Protein AF-0000000076926823 (afdb_homodimer)

Foldseek 3Di:
DQLVVLVVVLVVLVVVCCVVQQFPCVLQVVCVVVVNNLVLLVVLLVVLVVLLVVLVVQVPDPDHDLVVNVVSLVVNLVSCVNNRRVQLNVLSVQLNVCVVVPNPVSNVVSSVSSVVSSVVSNVSSVVSVVSVVVSVVPPDD/DQLVVLVVVLVVLVVVCCVVQQFPCVLQVVCVVVVNNLVLLVVLLVVLVVLLVVLVVQVPDPDHDLVVNVVSLVVNLVSCVNNRRVQLNVLSVQLNVCVVVPNPVSNVVSSVSSVVSSVVSNVSSVVSVVSVVVSVVPPDD

Organism: Aegilops tauschii subsp. strangulata (NCBI:txid200361)

Sequence (282 aa):
MAAAALRARLNTHISRMYAEGVVEEETFEQLREDGIATEVARLFINEAYEILHDIDIRMEEPEVDIDEVEALTQQLMECASSVGAQQVNLACMHFGDFYAIKCKQGCLVSLDLVRNLYCIVRNDMEIMMQLEDQIAACGPKMAAAALRARLNTHISRMYAEGVVEEETFEQLREDGIATEVARLFINEAYEILHDIDIRMEEPEVDIDEVEALTQQLMECASSVGAQQVNLACMHFGDFYAIKCKQGCLVSLDLVRNLYCIVRNDMEIMMQLEDQIAACGPK

InterPro domains:
  IPR036641 HPT domain superfamily [G3DSA:1.20.120.160] (1-141)
  IPR036641 HPT domain superfamily [SSF47226] (19-135)
  IPR045871 Histidine-containing phosphotransfer protein 1-5/Phosphorelay intermediate protein YPD1 [PTHR28242] (2-137)

Secondary structure (DSSP, 8-state):
-HHHHHHHHHHHHHHHHHHTTSS-HHHHHHHHHHT-HHHHHHHHHHHHHHHHHHHHHHHTSSS--HHHHHHHHHHHHHHHHHHT-HHHHHHHHHHHHHHHTT-HHHHHHHHHHHHHHHHHHHHHHHHHHHHHHHHHHHS--/-HHHHHHHHHHHHHHHHHHTTSS-HHHHHHHHHHT-HHHHHHHHHHHHHHHHHHHHHHHTSSS--HHHHHHHHHHHHHHHHHHT-HHHHHHHHHHHHHHHTT-HHHHHHHHHHHHHHHHHHHHHHHHHHHHHHHHHHHS--

Nearest PDB structures (foldseek):
  1yvi-assembly1_A  TM=9.366E-01  e=6.760E-10  Oryza sativa
  1wn0-assembly4_D  TM=9.364E-01  e=5.405E-09  Zea mays
  1yvi-assembly2_B  TM=9.344E-01  e=6.294E-09  Oryza sativa
  4euk-assembly1_B  TM=9.288E-01  e=2.190E-07  Arabidopsis thaliana
  3us6-assembly1_A  TM=9.055E-01  e=2.303E-07  Medicago truncatula

pLDDT: mean 93.64, std 7.25, range [48.47, 98.25]

Structure (mmCIF, N/CA/C/O backbone):
data_AF-0000000076926823-model_v1
#
loop_
_entity.id
_entity.type
_entity.pdbx_description
1 polymer 'Histidine-containing phosphotransfer protein'
#
loop_
_atom_site.group_PDB
_atom_site.id
_atom_site.type_symbol
_atom_site.label_atom_id
_atom_site.label_alt_id
_atom_site.label_comp_id
_atom_site.label_asym_id
_atom_site.label_entity_id
_atom_site.label_seq_id
_atom_site.pdbx_PDB_ins_code
_atom_site.Cartn_x
_atom_site.Cartn_y
_atom_site.Cartn_z
_atom_site.occupancy
_atom_site.B_iso_or_equiv
_atom_site.auth_seq_id
_atom_site.auth_comp_id
_atom_site.auth_asym_id
_atom_site.auth_atom_id
_atom_site.pdbx_PDB_model_num
ATOM 1 N N . MET A 1 1 ? -5.418 -45.312 -11.016 1 55.53 1 MET A N 1
ATOM 2 C CA . MET A 1 1 ? -6.324 -44.719 -10.023 1 55.53 1 MET A CA 1
ATOM 3 C C . MET A 1 1 ? -5.68 -43.562 -9.297 1 55.53 1 MET A C 1
ATOM 5 O O . MET A 1 1 ? -6.277 -42.469 -9.195 1 55.53 1 MET A O 1
ATOM 9 N N . ALA A 1 2 ? -4.395 -43.688 -8.945 1 82.19 2 ALA A N 1
ATOM 10 C CA . ALA A 1 2 ? -3.67 -42.719 -8.133 1 82.19 2 ALA A CA 1
ATOM 11 C C . ALA A 1 2 ? -3.348 -41.469 -8.938 1 82.19 2 ALA A C 1
ATOM 13 O O . ALA A 1 2 ? -3.52 -40.344 -8.445 1 82.19 2 ALA A O 1
ATOM 14 N N . ALA A 1 3 ? -3.262 -41.562 -10.25 1 87.44 3 ALA A N 1
ATOM 15 C CA . ALA A 1 3 ? -2.902 -40.438 -11.094 1 87.44 3 ALA A CA 1
ATOM 16 C C . ALA A 1 3 ? -4.109 -39.531 -11.336 1 87.44 3 ALA A C 1
ATOM 18 O O . ALA A 1 3 ? -3.977 -38.312 -11.367 1 87.44 3 ALA A O 1
ATOM 19 N N . ALA A 1 4 ? -5.227 -40.156 -11.406 1 89.12 4 ALA A N 1
ATOM 20 C CA . ALA A 1 4 ? -6.445 -39.406 -11.648 1 89.12 4 ALA A CA 1
ATOM 21 C C . ALA A 1 4 ? -6.781 -38.5 -10.461 1 89.12 4 ALA A C 1
ATOM 23 O O . ALA A 1 4 ? -7.203 -37.344 -10.633 1 89.12 4 ALA A O 1
ATOM 24 N N . ALA A 1 5 ? -6.598 -39.031 -9.273 1 91.94 5 ALA A N 1
ATOM 25 C CA . ALA A 1 5 ? -6.867 -38.25 -8.062 1 91.94 5 ALA A CA 1
ATOM 26 C C . ALA A 1 5 ? -5.887 -37.094 -7.918 1 91.94 5 ALA A C 1
ATOM 28 O O . ALA A 1 5 ? -6.273 -36 -7.508 1 91.94 5 ALA A O 1
ATOM 29 N N . LEU A 1 6 ? -4.66 -37.375 -8.234 1 93.56 6 LEU A N 1
ATOM 30 C CA . LEU A 1 6 ? -3.639 -36.344 -8.172 1 93.56 6 LEU A CA 1
ATOM 31 C C . LEU A 1 6 ? -3.922 -35.25 -9.18 1 93.56 6 LEU A C 1
ATOM 33 O O . LEU A 1 6 ? -3.736 -34.062 -8.883 1 93.56 6 LEU A O 1
ATOM 37 N N . ARG A 1 7 ? -4.422 -35.594 -10.352 1 94.19 7 ARG A N 1
ATOM 38 C CA . ARG A 1 7 ? -4.77 -34.594 -11.375 1 94.19 7 ARG A CA 1
ATOM 39 C C . ARG A 1 7 ? -5.949 -33.75 -10.93 1 94.19 7 ARG A C 1
ATOM 41 O O . ARG A 1 7 ? -5.977 -32.531 -11.18 1 94.19 7 ARG A O 1
ATOM 48 N N . ALA A 1 8 ? -6.84 -34.375 -10.266 1 95.19 8 ALA A N 1
ATOM 49 C CA . ALA A 1 8 ? -7.98 -33.625 -9.742 1 95.19 8 ALA A CA 1
ATOM 50 C C . ALA A 1 8 ? -7.539 -32.625 -8.68 1 95.19 8 ALA A C 1
ATOM 52 O O . ALA A 1 8 ? -8.039 -31.484 -8.641 1 95.19 8 ALA A O 1
ATOM 53 N N . ARG A 1 9 ? -6.609 -33.062 -7.82 1 95.44 9 ARG A N 1
ATOM 54 C CA . ARG A 1 9 ? -6.07 -32.156 -6.793 1 95.44 9 ARG A CA 1
ATOM 55 C C . ARG A 1 9 ? -5.324 -31 -7.422 1 95.44 9 ARG A C 1
ATOM 57 O O . ARG A 1 9 ? -5.449 -29.859 -6.957 1 95.44 9 ARG A O 1
ATOM 64 N N . LEU A 1 10 ? -4.559 -31.281 -8.461 1 96.56 10 LEU A N 1
ATOM 65 C CA . LEU A 1 10 ? -3.826 -30.234 -9.172 1 96.56 10 LEU A CA 1
ATOM 66 C C . LEU A 1 10 ? -4.781 -29.203 -9.766 1 96.56 10 LEU A C 1
ATOM 68 O O . LEU A 1 10 ? -4.586 -28 -9.586 1 9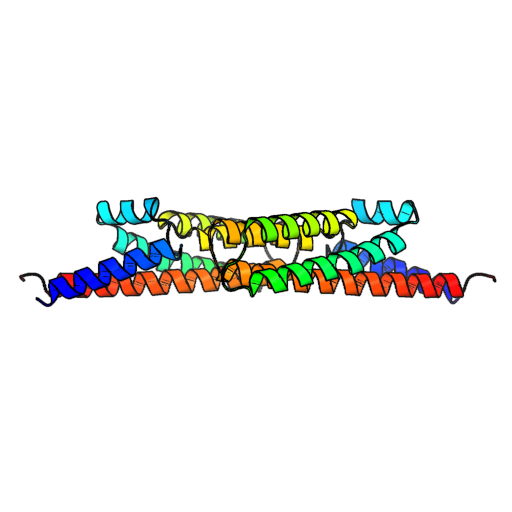6.56 10 LEU A O 1
ATOM 72 N N . ASN A 1 11 ? -5.848 -29.703 -10.398 1 96.5 11 ASN A N 1
ATOM 73 C CA . ASN A 1 11 ? -6.809 -28.812 -11.031 1 96.5 11 ASN A CA 1
ATOM 74 C C . ASN A 1 11 ? -7.543 -27.953 -10.008 1 96.5 11 ASN A C 1
ATOM 76 O O . ASN A 1 11 ? -7.793 -26.766 -10.25 1 96.5 11 ASN A O 1
ATOM 80 N N . THR A 1 12 ? -7.812 -28.531 -8.914 1 97.44 12 THR A N 1
ATOM 81 C CA . THR A 1 12 ? -8.461 -27.781 -7.844 1 97.44 12 THR A CA 1
ATOM 82 C C . THR A 1 12 ? -7.539 -26.703 -7.301 1 97.44 12 THR A C 1
ATOM 84 O O . THR A 1 12 ? -7.973 -25.562 -7.062 1 97.44 12 THR A O 1
ATOM 87 N N . HIS A 1 13 ? -6.312 -27.078 -7.09 1 97.62 13 HIS A N 1
ATOM 88 C CA . HIS A 1 13 ? -5.328 -26.125 -6.582 1 97.62 13 HIS A CA 1
ATOM 89 C C . HIS A 1 13 ? -5.141 -24.953 -7.543 1 97.62 13 HIS A C 1
ATOM 91 O O . HIS A 1 13 ? -5.121 -23.797 -7.125 1 97.62 13 HIS A O 1
ATOM 97 N N . ILE A 1 14 ? -5.066 -25.234 -8.812 1 97.5 14 ILE A N 1
ATOM 98 C CA . ILE A 1 14 ? -4.875 -24.203 -9.828 1 97.5 14 ILE A CA 1
ATOM 99 C C . ILE A 1 14 ? -6.102 -23.297 -9.883 1 97.5 14 ILE A C 1
ATOM 101 O O . ILE A 1 14 ? -5.969 -22.078 -9.961 1 97.5 14 ILE A O 1
ATOM 105 N N . SER A 1 15 ? -7.266 -23.891 -9.844 1 97.38 15 SER A N 1
ATOM 106 C CA . SER A 1 15 ? -8.492 -23.109 -9.844 1 97.38 15 SER A CA 1
ATOM 107 C C . SER A 1 15 ? -8.539 -22.156 -8.648 1 97.38 15 SER A C 1
ATOM 109 O O . SER A 1 15 ? -9.039 -21.031 -8.766 1 97.38 15 SER A O 1
ATOM 111 N N . ARG A 1 16 ? -8.047 -22.594 -7.566 1 96 16 ARG A N 1
ATOM 112 C CA . ARG A 1 16 ? -7.992 -21.766 -6.371 1 96 16 ARG A CA 1
ATOM 113 C C . ARG A 1 16 ? -7.031 -20.594 -6.566 1 96 16 ARG A C 1
ATOM 115 O O . ARG A 1 16 ? -7.312 -19.469 -6.145 1 96 16 ARG A O 1
ATOM 122 N N . MET A 1 17 ? -5.887 -20.875 -7.172 1 96.06 17 MET A N 1
ATOM 123 C CA . MET A 1 17 ? -4.914 -19.812 -7.438 1 96.06 17 MET A CA 1
ATOM 124 C C . MET A 1 17 ? -5.535 -18.703 -8.281 1 96.06 17 MET A C 1
ATOM 126 O O . MET A 1 17 ? -5.281 -17.516 -8.047 1 96.06 17 MET A O 1
ATOM 130 N N . TYR A 1 18 ? -6.383 -19.141 -9.258 1 95.94 18 TYR A N 1
ATOM 131 C CA . TYR A 1 18 ? -7.066 -18.172 -10.109 1 95.94 18 TYR A CA 1
ATOM 132 C C . TYR A 1 18 ? -8.109 -17.391 -9.312 1 95.94 18 TYR A C 1
ATOM 134 O O . TYR A 1 18 ? -8.156 -16.156 -9.375 1 95.94 18 TYR A O 1
ATOM 142 N N . ALA A 1 19 ? -8.875 -18.062 -8.531 1 93.94 19 ALA A N 1
ATOM 143 C CA . ALA A 1 19 ? -9.992 -17.469 -7.793 1 93.94 19 ALA A CA 1
ATOM 144 C C . ALA A 1 19 ? -9.492 -16.469 -6.754 1 93.94 19 ALA A C 1
ATOM 146 O O . ALA A 1 19 ? -10.133 -15.445 -6.508 1 93.94 19 ALA A O 1
ATOM 147 N N . GLU A 1 20 ? -8.367 -16.75 -6.184 1 92.38 20 GLU A N 1
ATOM 148 C CA . GLU A 1 20 ? -7.816 -15.906 -5.129 1 92.38 20 GLU A CA 1
ATOM 149 C C . GLU A 1 20 ? -6.914 -14.82 -5.703 1 92.38 20 GLU A C 1
ATOM 151 O O . GLU A 1 20 ? -6.422 -13.961 -4.969 1 92.38 20 GLU A O 1
ATOM 156 N N . GLY A 1 21 ? -6.668 -14.852 -6.98 1 93.56 21 GLY A N 1
ATOM 157 C CA . GLY A 1 21 ? -5.898 -13.82 -7.66 1 93.56 21 GLY A CA 1
ATOM 158 C C . GLY A 1 21 ? -4.402 -13.953 -7.453 1 93.56 21 GLY A C 1
ATOM 159 O O . GLY A 1 21 ? -3.656 -12.984 -7.598 1 93.56 21 GLY A O 1
ATOM 160 N N . VAL A 1 22 ? -3.996 -15.156 -7.051 1 95.31 22 VAL A N 1
ATOM 161 C CA . VAL A 1 22 ? -2.568 -15.398 -6.859 1 95.31 22 VAL A CA 1
ATOM 162 C C . VAL A 1 22 ? -1.831 -15.211 -8.188 1 95.31 22 VAL A C 1
ATOM 164 O O . VAL A 1 22 ? -0.767 -14.586 -8.227 1 95.31 22 VAL A O 1
ATOM 167 N N . VAL A 1 23 ? -2.395 -15.766 -9.242 1 96.81 23 VAL A N 1
ATOM 168 C CA . VAL A 1 23 ? -1.907 -15.539 -10.602 1 96.81 23 VAL A CA 1
ATOM 169 C C . VAL A 1 23 ? -3.08 -15.234 -11.523 1 96.81 23 VAL A C 1
ATOM 171 O O . VAL A 1 23 ? -4.191 -15.727 -11.312 1 96.81 23 VAL A O 1
ATOM 174 N N . GLU A 1 24 ? -2.795 -14.438 -12.461 1 96.44 24 GLU A N 1
ATOM 175 C CA . GLU A 1 24 ? -3.785 -14.125 -13.492 1 96.44 24 GLU A CA 1
ATOM 176 C C . GLU A 1 24 ? -4.035 -15.328 -14.398 1 96.44 24 GLU A C 1
ATOM 178 O O . GLU A 1 24 ? -3.1 -15.875 -14.984 1 96.44 24 GLU A O 1
ATOM 183 N N . GLU A 1 25 ? -5.312 -15.625 -14.539 1 96.81 25 GLU A N 1
ATOM 184 C CA . GLU A 1 25 ? -5.707 -16.844 -15.242 1 96.81 25 GLU A CA 1
ATOM 185 C C . GLU A 1 25 ? -5.195 -16.844 -16.672 1 96.81 25 GLU A C 1
ATOM 187 O O . GLU A 1 25 ? -4.602 -17.828 -17.125 1 96.81 25 GLU A O 1
ATOM 192 N N . GLU A 1 26 ? -5.387 -15.758 -17.391 1 97 26 GLU A N 1
ATOM 193 C CA . GLU A 1 26 ? -5.008 -15.703 -18.797 1 97 26 GLU A CA 1
ATOM 194 C C . GLU A 1 26 ? -3.51 -15.922 -18.984 1 97 26 GLU A C 1
ATOM 196 O O . GLU A 1 26 ? -3.092 -16.719 -19.828 1 97 26 GLU A O 1
ATOM 201 N N . THR A 1 27 ? -2.734 -15.367 -18.219 1 97.44 27 THR A N 1
ATOM 202 C CA . THR A 1 27 ? -1.282 -15.453 -18.312 1 97.44 27 THR A CA 1
ATOM 203 C C . THR A 1 27 ? -0.796 -16.844 -17.891 1 97.44 27 THR A C 1
ATOM 205 O O . THR A 1 27 ? -0.036 -17.484 -18.625 1 97.44 27 THR A O 1
ATOM 208 N N . PHE A 1 28 ? -1.302 -17.281 -16.781 1 97.94 28 PHE A N 1
ATOM 209 C CA . PHE A 1 28 ? -0.773 -18.531 -16.25 1 97.94 28 PHE A CA 1
ATOM 210 C C . PHE A 1 28 ? -1.299 -19.734 -17.047 1 97.94 28 PHE A C 1
ATOM 212 O O . PHE A 1 28 ? -0.586 -20.719 -17.25 1 97.94 28 PHE A O 1
ATOM 219 N N . GLU A 1 29 ? -2.521 -19.625 -17.5 1 97.06 29 GLU A N 1
ATOM 220 C CA . GLU A 1 29 ? -3.08 -20.703 -18.312 1 97.06 29 GLU A CA 1
ATOM 221 C C . GLU A 1 29 ? -2.314 -20.859 -19.625 1 97.06 29 GLU A C 1
ATOM 223 O O . GLU A 1 29 ? -2.146 -21.984 -20.109 1 97.06 29 GLU A O 1
ATOM 228 N N . GLN A 1 30 ? -1.898 -19.75 -20.172 1 97.5 30 GLN A N 1
ATOM 229 C CA . GLN A 1 30 ? -1.087 -19.812 -21.391 1 97.5 30 GLN A CA 1
ATOM 230 C C . GLN A 1 30 ? 0.207 -20.594 -21.141 1 97.5 30 GLN A C 1
ATOM 232 O O . GLN A 1 30 ? 0.625 -21.391 -21.984 1 97.5 30 GLN A O 1
ATOM 237 N N . LEU A 1 31 ? 0.846 -20.359 -20.047 1 97.62 31 LEU A N 1
ATOM 238 C CA . LEU A 1 31 ? 2.068 -21.078 -19.688 1 97.62 31 LEU A CA 1
ATOM 239 C C . LEU A 1 31 ? 1.797 -22.562 -19.516 1 97.62 31 LEU A C 1
ATOM 241 O O . LEU A 1 31 ? 2.605 -23.406 -19.938 1 97.62 31 LEU A O 1
ATOM 245 N N . ARG A 1 32 ? 0.686 -22.891 -18.922 1 96.12 32 ARG A N 1
ATOM 246 C CA . ARG A 1 32 ? 0.321 -24.281 -18.719 1 96.12 32 ARG A CA 1
ATOM 247 C C . ARG A 1 32 ? 0.062 -24.969 -20.062 1 96.12 32 ARG A C 1
ATOM 249 O O . ARG A 1 32 ? 0.502 -26.094 -20.281 1 96.12 32 ARG A O 1
ATOM 256 N N . GLU A 1 33 ? -0.658 -24.297 -20.906 1 96.25 33 GLU A N 1
ATOM 257 C CA . GLU A 1 33 ? -0.956 -24.828 -22.234 1 96.25 33 GLU A CA 1
ATOM 258 C C . GLU A 1 33 ? 0.319 -25.031 -23.047 1 96.25 33 GLU A C 1
ATOM 260 O O . GLU A 1 33 ? 0.423 -25.984 -23.812 1 96.25 33 GLU A O 1
ATOM 265 N N . ASP A 1 34 ? 1.288 -24.125 -22.922 1 97 34 ASP A N 1
ATOM 266 C CA . ASP A 1 34 ? 2.562 -24.203 -23.625 1 97 34 ASP A CA 1
ATOM 267 C C . ASP A 1 34 ? 3.467 -25.266 -23 1 97 34 ASP A C 1
ATOM 269 O O . ASP A 1 34 ? 4.504 -25.625 -23.578 1 97 34 ASP A O 1
ATOM 273 N N . GLY A 1 35 ? 3.109 -25.781 -21.906 1 94.88 35 GLY A N 1
ATOM 274 C CA . GLY A 1 35 ? 3.875 -26.828 -21.266 1 94.88 35 GLY A CA 1
ATOM 275 C C . GLY A 1 35 ? 5.121 -26.328 -20.562 1 94.88 35 GLY A C 1
ATOM 276 O O . GLY A 1 35 ? 6.043 -27.094 -20.281 1 94.88 35 GLY A O 1
ATOM 277 N N . ILE A 1 36 ? 5.152 -24.969 -20.25 1 97.19 36 ILE A N 1
ATOM 278 C CA . ILE A 1 36 ? 6.375 -24.406 -19.688 1 97.19 36 ILE A CA 1
ATOM 279 C C . ILE A 1 36 ? 6.086 -23.781 -18.328 1 97.19 36 ILE A C 1
ATOM 281 O O . ILE A 1 36 ? 6.922 -23.078 -17.766 1 97.19 36 ILE A O 1
ATOM 285 N N . ALA A 1 37 ? 4.918 -23.984 -17.719 1 97 37 ALA A N 1
ATOM 286 C CA . ALA A 1 37 ? 4.488 -23.344 -16.484 1 97 37 ALA A CA 1
ATOM 287 C C . ALA A 1 37 ? 5.438 -23.672 -15.328 1 97 37 ALA A C 1
ATOM 289 O O . ALA A 1 37 ? 5.816 -22.797 -14.555 1 97 37 ALA A O 1
ATOM 290 N N . THR A 1 38 ? 5.828 -24.906 -15.188 1 96.31 38 THR A N 1
ATOM 291 C CA . THR A 1 38 ? 6.68 -25.344 -14.086 1 96.31 38 THR A CA 1
ATOM 292 C C . THR A 1 38 ? 8.055 -24.688 -14.172 1 96.31 38 THR A C 1
ATOM 294 O O . THR A 1 38 ? 8.57 -24.188 -13.172 1 96.31 38 THR A O 1
ATOM 297 N N . GLU A 1 39 ? 8.609 -24.75 -15.359 1 96.88 39 GLU A N 1
ATOM 298 C CA . GLU A 1 39 ? 9.922 -24.141 -15.555 1 96.88 39 GLU A CA 1
ATOM 299 C C . GLU A 1 39 ? 9.891 -22.641 -15.281 1 96.88 39 GLU A C 1
ATOM 301 O O . GLU A 1 39 ? 10.773 -22.109 -14.609 1 96.88 39 GLU A O 1
ATOM 306 N N . VAL A 1 40 ? 8.906 -22 -15.836 1 97.75 40 VAL A N 1
ATOM 307 C CA . VAL A 1 40 ? 8.773 -20.562 -15.664 1 97.75 40 VAL A CA 1
ATOM 308 C C . VAL A 1 40 ? 8.523 -20.234 -14.195 1 97.75 40 VAL A C 1
ATOM 310 O O . VAL A 1 40 ? 9.07 -19.266 -13.664 1 97.75 40 VAL A O 1
ATOM 313 N N . ALA A 1 41 ? 7.684 -20.969 -13.5 1 97.88 41 ALA A N 1
ATOM 314 C CA . ALA A 1 41 ? 7.438 -20.797 -12.07 1 97.88 41 ALA A CA 1
ATOM 315 C C . ALA A 1 41 ? 8.734 -20.906 -11.273 1 97.88 41 ALA A C 1
ATOM 317 O O . ALA A 1 41 ? 8.992 -20.094 -10.383 1 97.88 41 ALA A O 1
ATOM 318 N N . ARG A 1 42 ? 9.531 -21.891 -11.586 1 97.06 42 ARG A N 1
ATOM 319 C CA . ARG A 1 42 ? 10.805 -22.078 -10.898 1 97.06 42 ARG A CA 1
ATOM 320 C C . ARG A 1 42 ? 11.734 -20.891 -11.109 1 97.06 42 ARG A C 1
ATOM 322 O O . ARG A 1 42 ? 12.406 -20.453 -10.172 1 97.06 42 ARG A O 1
ATOM 329 N N . LEU A 1 43 ? 11.797 -20.422 -12.32 1 97.25 43 LEU A N 1
ATOM 330 C CA . LEU A 1 43 ? 12.609 -19.25 -12.625 1 97.25 43 LEU A CA 1
ATOM 331 C C . LEU A 1 43 ? 12.125 -18.031 -11.828 1 97.25 43 LEU A C 1
ATOM 333 O O . LEU A 1 43 ? 12.938 -17.297 -11.266 1 97.25 43 LEU A O 1
ATOM 337 N N . PHE A 1 44 ? 10.828 -17.812 -11.828 1 98.25 44 PHE A N 1
ATOM 338 C CA . PHE A 1 44 ? 10.242 -16.703 -11.086 1 98.25 44 PHE A CA 1
ATOM 339 C C . PHE A 1 44 ? 10.617 -16.797 -9.609 1 98.25 44 PHE A C 1
ATOM 341 O O . PHE A 1 44 ? 11.055 -15.812 -9.008 1 98.25 44 PHE A O 1
ATOM 348 N N . ILE A 1 45 ? 10.422 -17.969 -8.984 1 98.06 45 ILE A N 1
ATOM 349 C CA . ILE A 1 45 ? 10.664 -18.156 -7.555 1 98.06 45 ILE A CA 1
ATOM 350 C C . ILE A 1 45 ? 12.117 -17.828 -7.227 1 98.06 45 ILE A C 1
ATOM 352 O O . ILE A 1 45 ? 12.391 -17.078 -6.285 1 98.06 45 ILE A O 1
ATOM 356 N N . ASN A 1 46 ? 13 -18.297 -8.031 1 97.69 46 ASN A N 1
ATOM 357 C CA . ASN A 1 46 ? 14.422 -18.094 -7.777 1 97.69 46 ASN A CA 1
ATOM 358 C C . ASN A 1 46 ? 14.836 -16.641 -8.039 1 97.69 46 ASN A C 1
ATOM 360 O O . ASN A 1 46 ? 15.516 -16.031 -7.219 1 97.69 46 ASN A O 1
ATOM 364 N N . GLU A 1 47 ? 14.445 -16.125 -9.156 1 98.06 47 GLU A N 1
ATOM 365 C CA . GLU A 1 47 ? 14.828 -14.781 -9.555 1 98.06 47 GLU A CA 1
ATOM 366 C C . GLU A 1 47 ? 14.258 -13.734 -8.602 1 98.06 47 GLU A C 1
ATOM 368 O O . GLU A 1 47 ? 14.961 -12.82 -8.172 1 98.06 47 GLU A O 1
ATOM 373 N N . ALA A 1 48 ? 12.953 -13.836 -8.273 1 97.69 48 ALA A N 1
ATOM 374 C CA . ALA A 1 48 ? 12.297 -12.883 -7.379 1 97.69 48 ALA A CA 1
ATOM 375 C C . ALA A 1 48 ? 12.953 -12.898 -6 1 97.69 48 ALA A C 1
ATOM 377 O O . ALA A 1 48 ? 13.102 -11.844 -5.363 1 97.69 48 ALA A O 1
ATOM 378 N N . TYR A 1 49 ? 13.328 -14.07 -5.551 1 96.81 49 TYR A N 1
ATOM 379 C CA . TYR A 1 49 ? 14 -14.195 -4.266 1 96.81 49 TYR A CA 1
ATOM 380 C C . TYR A 1 49 ? 15.281 -13.367 -4.238 1 96.81 49 TYR A C 1
ATOM 382 O O . TYR A 1 49 ? 15.539 -12.633 -3.279 1 96.81 49 TYR A O 1
ATOM 390 N N . GLU A 1 50 ? 16.047 -13.508 -5.25 1 97.69 50 GLU A N 1
ATOM 391 C CA . GLU A 1 50 ? 17.312 -12.789 -5.336 1 97.69 50 GLU A CA 1
ATOM 392 C C . GLU A 1 50 ? 17.094 -11.281 -5.414 1 97.69 50 GLU A C 1
ATOM 394 O O . GLU A 1 50 ? 17.812 -10.508 -4.785 1 97.69 50 GLU A O 1
ATOM 399 N N . ILE A 1 51 ? 16.125 -10.859 -6.195 1 97.94 51 ILE A N 1
ATOM 400 C CA . ILE A 1 51 ? 15.836 -9.438 -6.367 1 97.94 51 ILE A CA 1
ATOM 401 C C . ILE A 1 51 ? 15.383 -8.844 -5.035 1 97.94 51 ILE A C 1
ATOM 403 O O . ILE A 1 51 ? 15.852 -7.77 -4.641 1 97.94 51 ILE A O 1
ATOM 407 N N . LEU A 1 52 ? 14.5 -9.539 -4.289 1 96.38 52 LEU A N 1
ATOM 408 C CA . LEU A 1 52 ? 14.016 -9.078 -2.994 1 96.38 52 LEU A CA 1
ATOM 409 C C . LEU A 1 52 ? 15.164 -8.945 -1.999 1 96.38 52 LEU A C 1
ATOM 411 O O . LEU A 1 52 ? 15.219 -7.992 -1.225 1 96.38 52 LEU A O 1
ATOM 415 N N . HIS A 1 53 ? 16.016 -9.93 -2.104 1 95.94 53 HIS A N 1
ATOM 416 C CA . HIS A 1 53 ? 17.203 -9.891 -1.251 1 95.94 53 HIS A CA 1
ATOM 417 C C . HIS A 1 53 ? 18.047 -8.656 -1.538 1 95.94 53 HIS A C 1
ATOM 419 O O . HIS A 1 53 ? 18.469 -7.965 -0.612 1 95.94 53 HIS A O 1
ATOM 425 N N . ASP A 1 54 ? 18.25 -8.375 -2.758 1 95.75 54 ASP A N 1
ATOM 426 C CA . ASP A 1 54 ? 19.016 -7.203 -3.164 1 95.75 54 ASP A CA 1
ATOM 427 C C . ASP A 1 54 ? 18.344 -5.914 -2.713 1 95.75 54 ASP A C 1
ATOM 429 O O . ASP A 1 54 ? 19 -4.98 -2.266 1 95.75 54 ASP A O 1
ATOM 433 N N . ILE A 1 55 ? 17.031 -5.809 -2.766 1 93.81 55 ILE A N 1
ATOM 434 C CA . ILE A 1 55 ? 16.281 -4.637 -2.324 1 93.81 55 ILE A CA 1
ATOM 435 C C . ILE A 1 55 ? 16.469 -4.438 -0.823 1 93.81 55 ILE A C 1
ATOM 437 O O . ILE A 1 55 ? 16.719 -3.32 -0.365 1 93.81 55 ILE A O 1
ATOM 441 N N . ASP A 1 56 ? 16.391 -5.527 -0.126 1 91.12 56 ASP A N 1
ATOM 442 C CA . ASP A 1 56 ? 16.578 -5.453 1.32 1 91.12 56 ASP A CA 1
ATOM 443 C C . ASP A 1 56 ? 17.938 -4.875 1.673 1 91.12 56 ASP A C 1
ATOM 445 O O . ASP A 1 56 ? 18.047 -4.012 2.545 1 91.12 56 ASP A O 1
ATOM 449 N N . ILE A 1 57 ? 18.938 -5.344 1.007 1 93.31 57 ILE A N 1
ATOM 450 C CA . ILE A 1 57 ? 20.312 -4.891 1.253 1 93.31 57 ILE A CA 1
ATOM 451 C C . ILE A 1 57 ? 20.406 -3.389 0.986 1 93.31 57 ILE A C 1
ATOM 453 O O . ILE A 1 57 ? 20.984 -2.646 1.785 1 93.31 57 ILE A O 1
ATOM 457 N N . ARG A 1 58 ? 19.75 -2.928 -0.103 1 91.44 58 ARG A N 1
ATOM 458 C CA . ARG A 1 58 ? 19.828 -1.521 -0.485 1 91.44 58 ARG A CA 1
ATOM 459 C C . ARG A 1 58 ? 19.047 -0.648 0.493 1 91.44 58 ARG A C 1
ATOM 461 O O . ARG A 1 58 ? 19.469 0.472 0.799 1 91.44 58 ARG A O 1
ATOM 468 N N . MET A 1 59 ? 17.969 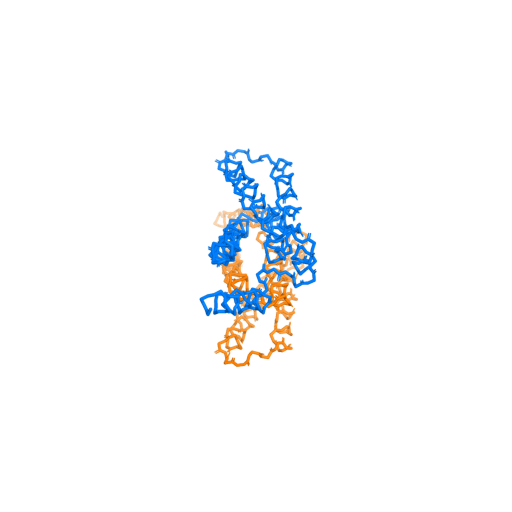-1.146 1.001 1 87.5 59 MET A N 1
ATOM 469 C CA . MET A 1 59 ? 17.094 -0.382 1.887 1 87.5 59 MET A CA 1
ATOM 470 C C . MET A 1 59 ? 17.719 -0.232 3.27 1 87.5 59 MET A C 1
ATOM 472 O O . MET A 1 59 ? 17.312 0.646 4.039 1 87.5 59 MET A O 1
ATOM 476 N N . GLU A 1 60 ? 18.594 -1.031 3.645 1 86.56 60 GLU A N 1
ATOM 477 C CA . GLU A 1 60 ? 19.266 -0.99 4.941 1 86.56 60 GLU A CA 1
ATOM 478 C C . GLU A 1 60 ? 20.469 -0.059 4.914 1 86.56 60 GLU A C 1
ATOM 480 O O . GLU A 1 60 ? 21.047 0.258 5.961 1 86.56 60 GLU A O 1
ATOM 485 N N . GLU A 1 61 ? 20.797 0.362 3.785 1 87.69 61 GLU A N 1
ATOM 486 C CA . GLU A 1 61 ? 21.922 1.273 3.664 1 87.69 61 GLU A CA 1
ATOM 487 C C . GLU A 1 61 ? 21.578 2.658 4.203 1 87.69 61 GLU A C 1
ATOM 489 O O . GLU A 1 61 ? 20.438 3.107 4.09 1 87.69 61 GLU A O 1
ATOM 494 N N . PRO A 1 62 ? 22.531 3.354 4.855 1 86.75 62 PRO A N 1
ATOM 495 C CA . PRO A 1 62 ? 22.297 4.688 5.406 1 86.75 62 PRO A CA 1
ATOM 496 C C . PRO A 1 62 ? 21.812 5.684 4.355 1 86.75 62 PRO A C 1
ATOM 498 O O . PRO A 1 62 ? 20.953 6.52 4.645 1 86.75 62 PRO A O 1
ATOM 501 N N . GLU A 1 63 ? 22.469 5.641 3.195 1 87.12 63 GLU A N 1
ATOM 502 C CA . GLU A 1 63 ? 22.016 6.434 2.053 1 87.12 63 GLU A CA 1
ATOM 503 C C . GLU A 1 63 ? 21.469 5.539 0.942 1 87.12 63 GLU A C 1
ATOM 505 O O . GLU A 1 63 ? 22.234 4.891 0.227 1 87.12 63 GLU A O 1
ATOM 510 N N . VAL A 1 64 ? 20.203 5.605 0.833 1 84 64 VAL A N 1
ATOM 511 C CA . VAL A 1 64 ? 19.547 4.727 -0.138 1 84 64 VAL A CA 1
ATOM 512 C C . VAL A 1 64 ? 19.734 5.297 -1.544 1 84 64 VAL A C 1
ATOM 514 O O . VAL A 1 64 ? 19.484 6.484 -1.774 1 84 64 VAL A O 1
ATOM 517 N N . ASP A 1 65 ? 20.328 4.426 -2.457 1 86.44 65 ASP A N 1
ATOM 518 C CA . ASP A 1 65 ? 20.391 4.766 -3.875 1 86.44 65 ASP A CA 1
ATOM 519 C C . ASP A 1 65 ? 19.031 4.578 -4.547 1 86.44 65 ASP A C 1
ATOM 521 O O . ASP A 1 65 ? 18.641 3.451 -4.875 1 86.44 65 ASP A O 1
ATOM 525 N N . ILE A 1 66 ? 18.422 5.59 -4.852 1 85.25 66 ILE A N 1
ATOM 526 C CA . ILE A 1 66 ? 17.047 5.59 -5.344 1 85.25 66 ILE A CA 1
ATOM 527 C C . ILE A 1 66 ? 17 4.918 -6.715 1 85.25 66 ILE A C 1
ATOM 529 O O . ILE A 1 66 ? 16.062 4.152 -6.996 1 85.25 66 ILE A O 1
ATOM 533 N N . ASP A 1 67 ? 17.969 5.234 -7.555 1 90.31 67 ASP A N 1
ATOM 534 C CA . ASP A 1 67 ? 17.984 4.68 -8.906 1 90.31 67 ASP A CA 1
ATOM 535 C C . ASP A 1 67 ? 18.125 3.158 -8.875 1 90.31 67 ASP A C 1
ATOM 537 O O . ASP A 1 67 ? 17.469 2.451 -9.641 1 90.31 67 ASP A O 1
ATOM 541 N N . GLU A 1 68 ? 18.922 2.715 -8.016 1 92.44 68 GLU A N 1
ATOM 542 C CA . GLU A 1 68 ? 19.141 1.274 -7.918 1 92.44 68 GLU A CA 1
ATOM 543 C C . GLU A 1 68 ? 17.891 0.562 -7.395 1 92.44 68 GLU A C 1
ATOM 545 O O . GLU A 1 68 ? 17.516 -0.494 -7.91 1 92.44 68 GLU A O 1
ATOM 550 N N . VAL A 1 69 ? 17.297 1.088 -6.395 1 91.75 69 VAL A N 1
ATOM 551 C CA . VAL A 1 69 ? 16.078 0.49 -5.84 1 91.75 69 VAL A CA 1
ATOM 552 C C . VAL A 1 69 ? 14.977 0.498 -6.895 1 91.75 69 VAL A C 1
ATOM 554 O O . VAL A 1 69 ? 14.242 -0.485 -7.043 1 91.75 69 VAL A O 1
ATOM 557 N N . GLU A 1 70 ? 14.898 1.562 -7.605 1 92.5 70 GLU A N 1
ATOM 558 C CA . GLU A 1 70 ? 13.914 1.646 -8.68 1 92.5 70 GLU A CA 1
ATOM 559 C C . GLU A 1 70 ? 14.156 0.573 -9.742 1 92.5 70 GLU A C 1
ATOM 561 O O . GLU A 1 70 ? 13.219 -0.07 -10.211 1 92.5 70 GLU A O 1
ATOM 566 N N . ALA A 1 71 ? 15.406 0.422 -10.164 1 95.62 71 ALA A N 1
ATOM 567 C CA . ALA A 1 71 ? 15.758 -0.593 -11.156 1 95.62 71 ALA A CA 1
ATOM 568 C C . ALA A 1 71 ? 15.406 -1.991 -10.656 1 95.62 71 ALA A C 1
ATOM 570 O O . ALA A 1 71 ? 14.852 -2.801 -11.398 1 95.62 71 ALA A O 1
ATOM 571 N N . LEU A 1 72 ? 15.75 -2.25 -9.398 1 96.12 72 LEU A N 1
ATOM 572 C CA . LEU A 1 72 ? 15.445 -3.549 -8.805 1 96.12 72 LEU A CA 1
ATOM 573 C C . LEU A 1 72 ? 13.938 -3.768 -8.734 1 96.12 72 LEU A C 1
ATOM 575 O O . LEU A 1 72 ? 13.445 -4.863 -9.031 1 96.12 72 LEU A O 1
ATOM 579 N N . THR A 1 73 ? 13.227 -2.766 -8.359 1 95.94 73 THR A N 1
ATOM 580 C CA . THR A 1 73 ? 11.766 -2.85 -8.297 1 95.94 73 THR A CA 1
ATOM 581 C C . THR A 1 73 ? 11.18 -3.131 -9.672 1 95.94 73 THR A C 1
ATOM 583 O O . THR A 1 73 ? 10.266 -3.949 -9.805 1 95.94 73 THR A O 1
ATOM 586 N N . GLN A 1 74 ? 11.688 -2.496 -10.656 1 96.69 74 GLN A N 1
ATOM 587 C CA . GLN A 1 74 ? 11.25 -2.732 -12.023 1 96.69 74 GLN A CA 1
ATOM 588 C C . GLN A 1 74 ? 11.516 -4.176 -12.453 1 96.69 74 GLN A C 1
ATOM 590 O O . GLN A 1 74 ? 10.672 -4.809 -13.086 1 96.69 74 GLN A O 1
ATOM 595 N N . GLN A 1 75 ? 12.711 -4.664 -12.156 1 97.38 75 GLN A N 1
ATOM 596 C CA . GLN A 1 75 ? 13.039 -6.055 -12.453 1 97.38 75 GLN A CA 1
ATOM 597 C C . GLN A 1 75 ? 12.062 -7.012 -11.773 1 97.38 75 GLN A C 1
ATOM 599 O O . GLN A 1 75 ? 11.648 -8.008 -12.367 1 97.38 75 GLN A O 1
ATOM 604 N N . LEU A 1 76 ? 11.703 -6.699 -10.555 1 97.5 76 LEU A N 1
ATOM 605 C CA . LEU A 1 76 ? 10.773 -7.543 -9.812 1 97.5 76 LEU A CA 1
ATOM 606 C C . LEU A 1 76 ? 9.391 -7.523 -10.461 1 97.5 76 LEU A C 1
ATOM 608 O O . LEU A 1 76 ? 8.742 -8.562 -10.578 1 97.5 76 LEU A O 1
ATOM 612 N N . MET A 1 77 ? 9.008 -6.375 -10.875 1 97.19 77 MET A N 1
ATOM 613 C CA . MET A 1 77 ? 7.719 -6.242 -11.555 1 97.19 77 MET A CA 1
ATOM 614 C C . MET A 1 77 ? 7.68 -7.09 -12.82 1 97.19 77 MET A C 1
ATOM 616 O O . MET A 1 77 ? 6.691 -7.777 -13.086 1 97.19 77 MET A O 1
ATOM 620 N N . GLU A 1 78 ? 8.742 -7.016 -13.617 1 96.69 78 GLU A N 1
ATOM 621 C CA . GLU A 1 78 ? 8.844 -7.828 -14.828 1 96.69 78 GLU A CA 1
ATOM 622 C C . GLU A 1 78 ? 8.789 -9.32 -14.5 1 96.69 78 GLU A C 1
ATOM 624 O O . GLU A 1 78 ? 8.125 -10.094 -15.188 1 96.69 78 GLU A O 1
ATOM 629 N N . CYS A 1 79 ? 9.523 -9.664 -13.484 1 97.25 79 CYS A N 1
ATOM 630 C CA . CYS A 1 79 ? 9.531 -11.055 -13.039 1 97.25 79 CYS A CA 1
ATOM 631 C C . CYS A 1 79 ? 8.133 -11.508 -12.641 1 97.25 79 CYS A C 1
ATOM 633 O O . CYS A 1 79 ? 7.676 -12.57 -13.062 1 97.25 79 CYS A O 1
ATOM 635 N N . ALA A 1 80 ? 7.434 -10.758 -11.844 1 97.62 80 ALA A N 1
ATOM 636 C CA . ALA A 1 80 ? 6.09 -11.086 -11.383 1 97.62 80 ALA A CA 1
ATOM 637 C C . ALA A 1 80 ? 5.109 -11.156 -12.547 1 97.62 80 ALA A C 1
ATOM 639 O O . ALA A 1 80 ? 4.254 -12.047 -12.594 1 97.62 80 ALA A O 1
ATOM 640 N N . SER A 1 81 ? 5.277 -10.32 -13.539 1 96.88 81 SER A N 1
ATOM 641 C CA . SER A 1 81 ? 4.387 -10.273 -14.695 1 96.88 81 SER A CA 1
ATOM 642 C C . SER A 1 81 ? 4.535 -11.516 -15.562 1 96.88 81 SER A C 1
ATOM 644 O O . SER A 1 81 ? 3.584 -11.945 -16.219 1 96.88 81 SER A O 1
ATOM 646 N N . SER A 1 82 ? 5.688 -12.078 -15.602 1 96.75 82 SER A N 1
ATOM 647 C CA . SER A 1 82 ? 5.953 -13.234 -16.453 1 96.75 82 SER A CA 1
ATOM 648 C C . SER A 1 82 ? 5.082 -14.422 -16.047 1 96.75 82 SER A C 1
ATOM 650 O O . SER A 1 82 ? 4.789 -15.289 -16.875 1 96.75 82 SER A O 1
ATOM 652 N N . VAL A 1 83 ? 4.617 -14.484 -14.797 1 97.88 83 VAL A N 1
ATOM 653 C CA . VAL A 1 83 ? 3.812 -15.609 -14.336 1 97.88 83 VAL A CA 1
ATOM 654 C C . VAL A 1 83 ? 2.391 -15.141 -14.039 1 97.88 83 VAL A C 1
ATOM 656 O O . VAL A 1 83 ? 1.543 -15.938 -13.625 1 97.88 83 VAL A O 1
ATOM 659 N N . GLY A 1 84 ? 2.119 -13.938 -14.117 1 97.31 84 GLY A N 1
ATOM 660 C CA . GLY A 1 84 ? 0.801 -13.383 -13.859 1 97.31 84 GLY A CA 1
ATOM 661 C C . GLY A 1 84 ? 0.564 -13.078 -12.391 1 97.31 84 GLY A C 1
ATOM 662 O O . GLY A 1 84 ? -0.579 -13.078 -11.93 1 97.31 84 GLY A O 1
ATOM 663 N N . ALA A 1 85 ? 1.569 -12.898 -11.617 1 97.5 85 ALA A N 1
ATOM 664 C CA . ALA A 1 85 ? 1.436 -12.531 -10.211 1 97.5 85 ALA A CA 1
ATOM 665 C C . ALA A 1 85 ? 1.107 -11.047 -10.062 1 97.5 85 ALA A C 1
ATOM 667 O O . ALA A 1 85 ? 1.922 -10.273 -9.555 1 97.5 85 ALA A O 1
ATOM 668 N N . GLN A 1 86 ? -0.084 -10.719 -10.359 1 95.12 86 GLN A N 1
ATOM 669 C CA . GLN A 1 86 ? -0.517 -9.328 -10.469 1 95.12 86 GLN A CA 1
ATOM 670 C C . GLN A 1 86 ? -0.512 -8.641 -9.102 1 95.12 86 GLN A C 1
ATOM 672 O O . GLN A 1 86 ? -0.207 -7.453 -9 1 95.12 86 GLN A O 1
ATOM 677 N N . GLN A 1 87 ? -0.891 -9.359 -8.109 1 96.88 87 GLN A N 1
ATOM 678 C CA . GLN A 1 87 ? -0.91 -8.773 -6.77 1 96.88 87 GLN A CA 1
ATOM 679 C C . GLN A 1 87 ? 0.488 -8.336 -6.34 1 96.88 87 GLN A C 1
ATOM 681 O O . GLN A 1 87 ? 0.654 -7.277 -5.727 1 96.88 87 GLN A O 1
ATOM 686 N N . VAL A 1 88 ? 1.504 -9.094 -6.668 1 97.56 88 VAL A N 1
ATOM 687 C CA . VAL A 1 88 ? 2.889 -8.742 -6.375 1 97.56 88 VAL A CA 1
ATOM 688 C C . VAL A 1 88 ? 3.279 -7.496 -7.168 1 97.56 88 VAL A C 1
ATOM 690 O O . VAL A 1 88 ? 3.863 -6.559 -6.621 1 97.56 88 VAL A O 1
ATOM 693 N N . ASN A 1 89 ? 2.922 -7.574 -8.422 1 96.56 89 ASN A N 1
ATOM 694 C CA . ASN A 1 89 ? 3.223 -6.445 -9.297 1 96.56 89 ASN A CA 1
ATOM 695 C C . ASN A 1 89 ? 2.621 -5.148 -8.758 1 96.56 89 ASN A C 1
ATOM 697 O O . ASN A 1 89 ? 3.297 -4.121 -8.711 1 96.56 89 ASN A O 1
ATOM 701 N N . LEU A 1 90 ? 1.42 -5.23 -8.398 1 96.31 90 LEU A N 1
ATOM 702 C CA . LEU A 1 90 ? 0.73 -4.059 -7.871 1 96.31 90 LEU A CA 1
ATOM 703 C C . LEU A 1 90 ? 1.41 -3.553 -6.602 1 96.31 90 LEU A C 1
ATOM 705 O O . LEU A 1 90 ? 1.609 -2.346 -6.438 1 96.31 90 LEU A O 1
ATOM 709 N N . ALA A 1 91 ? 1.754 -4.414 -5.719 1 97.44 91 ALA A N 1
ATOM 710 C CA . ALA A 1 91 ? 2.441 -4.023 -4.492 1 97.44 91 ALA A CA 1
ATOM 711 C C . ALA A 1 91 ? 3.775 -3.354 -4.801 1 97.44 91 ALA A C 1
ATOM 713 O O . ALA A 1 91 ? 4.164 -2.391 -4.133 1 97.44 91 ALA A O 1
ATOM 714 N N . CYS A 1 92 ? 4.492 -3.828 -5.762 1 97.19 92 CYS A N 1
ATOM 715 C CA . CYS A 1 92 ? 5.738 -3.205 -6.191 1 97.19 92 CYS A CA 1
ATOM 716 C C . CYS A 1 92 ? 5.5 -1.779 -6.672 1 97.19 92 CYS A C 1
ATOM 718 O O . CYS A 1 92 ? 6.254 -0.869 -6.328 1 97.19 92 CYS A O 1
ATOM 720 N N . MET A 1 93 ? 4.504 -1.648 -7.457 1 96.19 93 MET A N 1
ATOM 721 C CA . MET A 1 93 ? 4.148 -0.314 -7.93 1 96.19 93 MET A CA 1
ATOM 722 C C . MET A 1 93 ? 3.879 0.626 -6.762 1 96.19 93 MET A C 1
ATOM 724 O O . MET A 1 93 ? 4.344 1.768 -6.758 1 96.19 93 MET A O 1
ATOM 728 N N . HIS A 1 94 ? 3.17 0.183 -5.852 1 96.62 94 HIS A N 1
ATOM 729 C CA . HIS A 1 94 ? 2.828 0.996 -4.688 1 96.62 94 HIS A CA 1
ATOM 730 C C . HIS A 1 94 ? 4.07 1.355 -3.881 1 96.62 94 HIS A C 1
ATOM 732 O O . HIS A 1 94 ? 4.176 2.467 -3.357 1 96.62 94 HIS A O 1
ATOM 738 N N . PHE A 1 95 ? 5.031 0.405 -3.742 1 96.44 95 PHE A N 1
ATOM 739 C CA . PHE A 1 95 ? 6.316 0.701 -3.125 1 96.44 95 PHE A CA 1
ATOM 740 C C . PHE A 1 95 ? 6.988 1.883 -3.812 1 96.44 95 PHE A C 1
ATOM 742 O O . PHE A 1 95 ? 7.465 2.807 -3.15 1 96.44 95 PHE A O 1
ATOM 749 N N . GLY A 1 96 ? 6.941 1.835 -5.07 1 92.81 96 GLY A N 1
ATOM 750 C CA . GLY A 1 96 ? 7.52 2.92 -5.848 1 92.81 96 GLY A CA 1
ATOM 751 C C . GLY A 1 96 ? 6.82 4.25 -5.629 1 92.81 96 GLY A C 1
ATOM 752 O O . GLY A 1 96 ? 7.469 5.293 -5.547 1 92.81 96 GLY A O 1
ATOM 753 N N . ASP A 1 97 ? 5.473 4.203 -5.59 1 93.69 97 ASP A N 1
ATOM 754 C CA . ASP A 1 97 ? 4.688 5.414 -5.367 1 93.69 97 ASP A CA 1
ATOM 755 C C . ASP A 1 97 ? 5.074 6.082 -4.047 1 93.69 97 ASP A C 1
ATOM 757 O O . ASP A 1 97 ? 5.273 7.301 -3.996 1 93.69 97 ASP A O 1
ATOM 761 N N . PHE A 1 98 ? 5.172 5.312 -3.01 1 93.38 98 PHE A N 1
ATOM 762 C CA . PHE A 1 98 ? 5.523 5.848 -1.699 1 93.38 98 PHE A CA 1
ATOM 763 C C . PHE A 1 98 ? 6.953 6.367 -1.691 1 93.38 98 PHE A C 1
ATOM 765 O O . PHE A 1 98 ? 7.254 7.367 -1.037 1 93.38 98 PHE A O 1
ATOM 772 N N . TYR A 1 99 ? 7.777 5.629 -2.391 1 87.94 99 TYR A N 1
ATOM 773 C CA . TYR A 1 99 ? 9.164 6.062 -2.502 1 87.94 99 TYR A CA 1
ATOM 774 C C . TYR A 1 99 ? 9.258 7.434 -3.154 1 87.94 99 TYR A C 1
ATOM 776 O O . TYR A 1 99 ? 10 8.305 -2.686 1 87.94 99 TYR A O 1
ATOM 784 N N . ALA A 1 100 ? 8.5 7.703 -4.195 1 87.56 100 ALA A N 1
ATOM 785 C CA . ALA A 1 100 ? 8.516 8.945 -4.957 1 87.56 100 ALA A CA 1
ATOM 786 C C . ALA A 1 100 ? 8.086 10.133 -4.09 1 87.56 100 ALA A C 1
ATOM 788 O O . ALA A 1 100 ? 8.555 11.25 -4.289 1 87.56 100 ALA A O 1
ATOM 789 N N . ILE A 1 101 ? 7.25 9.875 -3.109 1 87.5 101 ILE A N 1
ATOM 790 C CA . ILE A 1 101 ? 6.766 10.984 -2.297 1 87.5 101 ILE A CA 1
ATOM 791 C C . ILE A 1 101 ? 7.453 10.961 -0.933 1 87.5 101 ILE A C 1
ATOM 793 O O . ILE A 1 101 ? 6.992 11.609 0.013 1 87.5 101 ILE A O 1
ATOM 797 N N . LYS A 1 102 ? 8.5 10.117 -0.786 1 82.44 102 LYS A N 1
ATOM 798 C CA . LYS A 1 102 ? 9.375 10.047 0.379 1 82.44 102 LYS A CA 1
ATOM 799 C C . LYS A 1 102 ? 8.602 9.641 1.63 1 82.44 102 LYS A C 1
ATOM 801 O O . LYS A 1 102 ? 8.805 10.211 2.705 1 82.44 102 LYS A O 1
ATOM 806 N N . CYS A 1 103 ? 7.668 8.828 1.5 1 91.12 103 CYS A N 1
ATOM 807 C CA . CYS A 1 103 ? 6.922 8.305 2.639 1 91.12 103 CYS A CA 1
ATOM 808 C C . CYS A 1 103 ? 7.566 7.023 3.164 1 91.12 103 CYS A C 1
ATOM 810 O O . CYS A 1 103 ? 7.297 5.934 2.652 1 91.12 103 CYS A O 1
ATOM 812 N N . LYS A 1 104 ? 8.352 7.16 4.191 1 87.06 104 LYS A N 1
ATOM 813 C CA . LYS A 1 104 ? 9.094 6.027 4.73 1 87.06 104 LYS A CA 1
ATOM 814 C C . LYS A 1 104 ? 8.148 4.93 5.211 1 87.06 104 LYS A C 1
ATOM 816 O O . LYS A 1 104 ? 8.375 3.746 4.938 1 87.06 104 LYS A O 1
ATOM 821 N N . GLN A 1 105 ? 7.148 5.312 5.961 1 91.31 105 GLN A N 1
ATOM 822 C CA . GLN A 1 105 ? 6.203 4.336 6.488 1 91.31 105 GLN A CA 1
ATOM 823 C C . GLN A 1 105 ? 5.512 3.572 5.363 1 91.31 105 GLN A C 1
ATOM 825 O O . GLN A 1 105 ? 5.391 2.346 5.422 1 91.31 105 GLN A O 1
ATOM 830 N N . GLY A 1 106 ? 5.062 4.305 4.383 1 94.19 106 GLY A N 1
ATOM 831 C CA . GLY A 1 106 ? 4.453 3.668 3.227 1 94.19 106 GLY A CA 1
ATOM 832 C C . GLY A 1 106 ? 5.383 2.705 2.514 1 94.19 106 GLY A C 1
ATOM 833 O O . GLY A 1 106 ? 4.961 1.633 2.076 1 94.19 106 GLY A O 1
ATOM 834 N N . CYS A 1 107 ? 6.688 3.062 2.426 1 92.12 107 CYS A N 1
ATOM 835 C CA . CYS A 1 107 ? 7.684 2.223 1.771 1 92.12 107 CYS A CA 1
ATOM 836 C C . CYS A 1 107 ? 7.883 0.918 2.531 1 92.12 107 CYS A C 1
ATOM 838 O O . CYS A 1 107 ? 7.863 -0.161 1.938 1 92.12 107 CYS A O 1
ATOM 840 N N . LEU A 1 108 ? 8.031 1.029 3.785 1 92.06 108 LEU A N 1
ATOM 841 C CA . LEU A 1 108 ? 8.289 -0.147 4.609 1 92.06 108 LEU A CA 1
ATOM 842 C C . LEU A 1 108 ? 7.105 -1.11 4.562 1 92.06 108 LEU A C 1
ATOM 844 O O . LEU A 1 108 ? 7.293 -2.316 4.383 1 92.06 108 LEU A O 1
ATOM 848 N N . VAL A 1 109 ? 5.934 -0.556 4.656 1 95.12 109 VAL A N 1
ATOM 849 C CA . VAL A 1 109 ? 4.723 -1.37 4.668 1 95.12 109 VAL A CA 1
ATOM 850 C C . VAL A 1 109 ? 4.531 -2.031 3.305 1 95.12 109 VAL A C 1
ATOM 852 O O . VAL A 1 109 ? 4.219 -3.223 3.225 1 95.12 109 VAL A O 1
ATOM 855 N N . SER A 1 110 ? 4.691 -1.257 2.281 1 96.12 110 SER A N 1
ATOM 856 C CA . SER A 1 110 ? 4.5 -1.801 0.94 1 96.12 110 SER A CA 1
ATOM 857 C C . SER A 1 110 ? 5.543 -2.863 0.62 1 96.12 110 SER A C 1
ATOM 859 O O . SER A 1 110 ? 5.234 -3.873 -0.016 1 96.12 110 SER A O 1
ATOM 861 N N . LEU A 1 111 ? 6.816 -2.678 1.021 1 94.56 111 LEU A N 1
ATOM 862 C CA . LEU A 1 111 ? 7.852 -3.684 0.794 1 94.56 111 LEU A CA 1
ATOM 863 C C . LEU A 1 111 ? 7.531 -4.969 1.545 1 94.56 111 LEU A C 1
ATOM 865 O O . LEU A 1 111 ? 7.699 -6.066 1.007 1 94.56 111 LEU A O 1
ATOM 869 N N . ASP A 1 112 ? 7.078 -4.82 2.721 1 96.44 112 ASP A N 1
ATOM 870 C CA . ASP A 1 112 ? 6.652 -5.992 3.477 1 96.44 112 ASP A CA 1
ATOM 871 C C . ASP A 1 112 ? 5.531 -6.734 2.754 1 96.44 112 ASP A C 1
ATOM 873 O O . ASP A 1 112 ? 5.512 -7.969 2.721 1 96.44 112 ASP A O 1
ATOM 877 N N . LEU A 1 113 ? 4.609 -5.977 2.275 1 97.38 113 LEU A N 1
ATOM 878 C CA . LEU A 1 113 ? 3.506 -6.59 1.538 1 97.38 113 LEU A CA 1
ATOM 879 C C . LEU A 1 113 ? 4.02 -7.332 0.311 1 97.38 113 LEU A C 1
ATOM 881 O O . LEU A 1 113 ? 3.557 -8.438 0.008 1 97.38 113 LEU A O 1
ATOM 885 N N . VAL A 1 114 ? 4.996 -6.746 -0.429 1 97.5 114 VAL A N 1
ATOM 886 C CA . VAL A 1 114 ? 5.598 -7.414 -1.579 1 97.5 114 VAL A CA 1
ATOM 887 C C . VAL A 1 114 ? 6.164 -8.766 -1.154 1 97.5 114 VAL A C 1
ATOM 889 O O . VAL 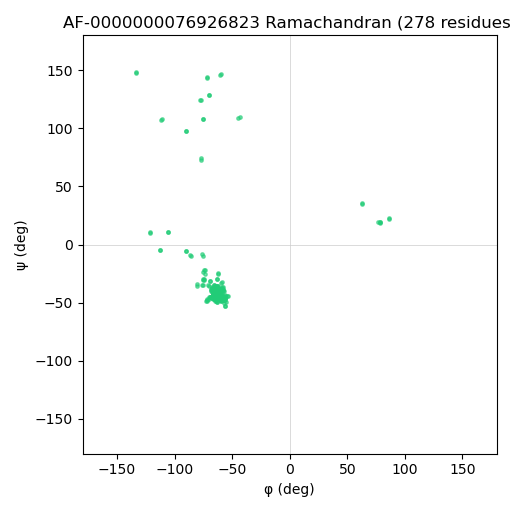A 1 114 ? 5.922 -9.781 -1.81 1 97.5 114 VAL A O 1
ATOM 892 N N . ARG A 1 115 ? 6.859 -8.789 -0.081 1 96.56 115 ARG A N 1
ATOM 893 C CA . ARG A 1 115 ? 7.469 -10.023 0.416 1 96.56 115 ARG A CA 1
ATOM 894 C C . ARG A 1 115 ? 6.402 -11.062 0.753 1 96.56 115 ARG A C 1
ATOM 896 O O . ARG A 1 115 ? 6.535 -12.234 0.391 1 96.56 115 ARG A O 1
ATOM 903 N N . ASN A 1 116 ? 5.422 -10.664 1.418 1 97.38 116 ASN A N 1
ATOM 904 C CA . ASN A 1 116 ? 4.355 -11.57 1.817 1 97.38 116 ASN A CA 1
ATOM 905 C C . ASN A 1 116 ? 3.629 -12.156 0.606 1 97.38 116 ASN A C 1
ATOM 907 O O . ASN A 1 116 ? 3.359 -13.352 0.557 1 97.38 116 ASN A O 1
ATOM 911 N N . LEU A 1 117 ? 3.342 -11.258 -0.302 1 97.31 117 LEU A N 1
ATOM 912 C CA . LEU A 1 117 ? 2.648 -11.711 -1.504 1 97.31 117 LEU A CA 1
ATOM 913 C C . LEU A 1 117 ? 3.531 -12.648 -2.32 1 97.31 117 LEU A C 1
ATOM 915 O O . LEU A 1 117 ? 3.047 -13.633 -2.885 1 97.31 117 LEU A O 1
ATOM 919 N N . TYR A 1 118 ? 4.84 -12.352 -2.424 1 98 118 TYR A N 1
ATOM 920 C CA . TYR A 1 118 ? 5.773 -13.273 -3.055 1 98 118 TYR A CA 1
ATOM 921 C C . TYR A 1 118 ? 5.727 -14.641 -2.383 1 98 118 TYR A C 1
ATOM 923 O O . TYR A 1 118 ? 5.695 -15.672 -3.057 1 98 118 TYR A O 1
ATOM 931 N N . CYS A 1 119 ? 5.723 -14.664 -1.042 1 97.81 119 CYS A N 1
ATOM 932 C CA . CYS A 1 119 ? 5.703 -15.922 -0.301 1 97.81 119 CYS A CA 1
ATOM 933 C C . CYS A 1 119 ? 4.445 -16.719 -0.613 1 97.81 119 CYS A C 1
ATOM 935 O O . CYS A 1 119 ? 4.496 -17.938 -0.752 1 97.81 119 CYS A O 1
ATOM 937 N N . ILE A 1 120 ? 3.361 -16.062 -0.731 1 97.25 120 ILE A N 1
ATOM 938 C CA . ILE A 1 120 ? 2.1 -16.719 -1.05 1 97.25 120 ILE A CA 1
ATOM 939 C C . ILE A 1 120 ? 2.189 -17.359 -2.432 1 97.25 120 ILE A C 1
ATOM 941 O O . ILE A 1 120 ? 1.882 -18.547 -2.592 1 97.25 120 ILE A O 1
ATOM 945 N N . VAL A 1 121 ? 2.643 -16.594 -3.426 1 98.06 121 VAL A N 1
ATOM 946 C CA . VAL A 1 121 ? 2.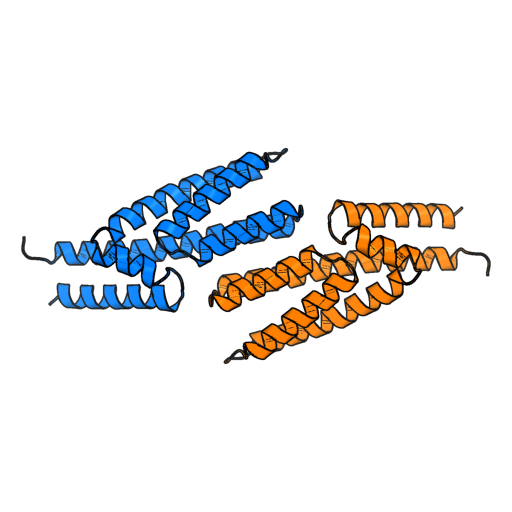764 -17.109 -4.789 1 98.06 121 VAL A CA 1
ATOM 947 C C . VAL A 1 121 ? 3.744 -18.281 -4.82 1 98.06 121 VAL A C 1
ATOM 949 O O . VAL A 1 121 ? 3.461 -19.312 -5.418 1 98.06 121 VAL A O 1
ATOM 952 N N . ARG A 1 122 ? 4.832 -18.078 -4.176 1 98.06 122 ARG A N 1
ATOM 953 C CA . ARG A 1 122 ? 5.844 -19.125 -4.113 1 98.06 122 ARG A CA 1
ATOM 954 C C . ARG A 1 122 ? 5.258 -20.422 -3.541 1 98.06 122 ARG A C 1
ATOM 956 O O . ARG A 1 122 ? 5.406 -21.484 -4.133 1 98.06 122 ARG A O 1
ATOM 963 N N . ASN A 1 123 ? 4.629 -20.312 -2.389 1 97.88 123 ASN A N 1
ATOM 964 C CA . ASN A 1 123 ? 4.051 -21.484 -1.742 1 97.88 123 ASN A CA 1
ATOM 965 C C . ASN A 1 123 ? 3.059 -22.203 -2.658 1 97.88 123 ASN A C 1
ATOM 967 O O . ASN A 1 123 ? 3.088 -23.422 -2.775 1 97.88 123 ASN A O 1
ATOM 971 N N . ASP A 1 124 ? 2.209 -21.453 -3.271 1 97.88 124 ASP A N 1
ATOM 972 C CA . ASP A 1 124 ? 1.198 -22.047 -4.148 1 97.88 124 ASP A CA 1
ATOM 973 C C . ASP A 1 124 ? 1.843 -22.703 -5.367 1 97.88 124 ASP A C 1
ATOM 975 O O . ASP A 1 124 ? 1.407 -23.766 -5.805 1 97.88 124 ASP A O 1
ATOM 979 N N . MET A 1 125 ? 2.836 -22.109 -5.902 1 98 125 MET A N 1
ATOM 980 C CA . MET A 1 125 ? 3.529 -22.672 -7.055 1 98 125 MET A CA 1
ATOM 981 C C . MET A 1 125 ? 4.289 -23.938 -6.672 1 98 125 MET A C 1
ATOM 983 O O . MET A 1 125 ? 4.332 -24.906 -7.445 1 98 125 MET A O 1
ATOM 987 N N . GLU A 1 126 ? 4.879 -23.922 -5.539 1 97.75 126 GLU A N 1
ATOM 988 C CA . GLU A 1 126 ? 5.586 -25.109 -5.066 1 97.75 126 GLU A CA 1
ATOM 989 C C . GLU A 1 126 ? 4.629 -26.297 -4.883 1 97.75 126 GLU A C 1
ATOM 991 O O . GLU A 1 126 ? 4.965 -27.422 -5.219 1 97.75 126 GLU A O 1
ATOM 996 N N . ILE A 1 127 ? 3.465 -25.984 -4.32 1 97.94 127 ILE A N 1
ATOM 997 C CA . ILE A 1 127 ? 2.445 -27.031 -4.191 1 97.94 127 ILE A CA 1
ATOM 998 C C . ILE A 1 127 ? 2.082 -27.562 -5.57 1 97.94 127 ILE A C 1
ATOM 1000 O O . ILE A 1 127 ? 2.004 -28.781 -5.762 1 97.94 127 ILE A O 1
ATOM 1004 N N . MET A 1 128 ? 1.861 -26.688 -6.539 1 97.5 128 MET A N 1
ATOM 1005 C CA . MET A 1 128 ? 1.536 -27.078 -7.906 1 97.5 128 MET A CA 1
ATOM 1006 C C . MET A 1 128 ? 2.621 -27.984 -8.477 1 97.5 128 MET A C 1
ATOM 1008 O O . MET A 1 128 ? 2.32 -29.047 -9.047 1 97.5 128 MET A O 1
ATOM 1012 N N . MET A 1 129 ? 3.844 -27.609 -8.32 1 96.75 129 MET A N 1
ATOM 1013 C CA . MET A 1 129 ? 4.965 -28.359 -8.875 1 96.75 129 MET A CA 1
ATOM 1014 C C . MET A 1 129 ? 5.082 -29.719 -8.211 1 96.75 129 MET A C 1
ATOM 1016 O O . MET A 1 129 ? 5.398 -30.719 -8.875 1 96.75 129 MET A O 1
ATOM 1020 N N . GLN A 1 130 ? 4.875 -29.719 -6.941 1 95.88 130 GLN A N 1
ATOM 1021 C CA . GLN A 1 130 ? 4.91 -30.984 -6.227 1 95.88 130 GLN A CA 1
ATOM 1022 C C . GLN A 1 130 ? 3.844 -31.953 -6.75 1 95.88 130 GLN A C 1
ATOM 1024 O O . GLN A 1 130 ? 4.105 -33.125 -6.938 1 95.88 130 GLN A O 1
ATOM 1029 N N . LEU A 1 131 ? 2.662 -31.469 -6.926 1 95.44 131 LEU A N 1
ATOM 1030 C CA . LEU A 1 131 ? 1.579 -32.281 -7.453 1 95.44 131 LEU A CA 1
ATOM 1031 C C . LEU A 1 131 ? 1.906 -32.781 -8.859 1 95.44 131 LEU A C 1
ATOM 1033 O O . LEU A 1 131 ? 1.646 -33.938 -9.195 1 95.44 131 LEU A O 1
ATOM 1037 N N . GLU A 1 132 ? 2.486 -31.922 -9.703 1 93.94 132 GLU A N 1
ATOM 1038 C CA . GLU A 1 132 ? 2.883 -32.312 -11.055 1 93.94 132 GLU A CA 1
ATOM 1039 C C . GLU A 1 132 ? 3.938 -33.406 -11.031 1 93.94 132 GLU A C 1
ATOM 1041 O O . GLU A 1 132 ? 3.889 -34.344 -11.836 1 93.94 132 GLU A O 1
ATOM 1046 N N . ASP A 1 133 ? 4.855 -33.25 -10.133 1 92.88 133 ASP A N 1
ATOM 1047 C CA . ASP A 1 133 ? 5.879 -34.281 -9.984 1 92.88 133 ASP A CA 1
ATOM 1048 C C . ASP A 1 133 ? 5.262 -35.625 -9.609 1 92.88 133 ASP A C 1
ATOM 1050 O O . ASP A 1 133 ? 5.676 -36.656 -10.117 1 92.88 133 ASP A O 1
ATOM 1054 N N . GLN A 1 134 ? 4.309 -35.594 -8.695 1 93.19 134 GLN A N 1
ATOM 1055 C CA . GLN A 1 134 ? 3.641 -36.812 -8.234 1 93.19 134 GLN A CA 1
ATOM 1056 C C . GLN A 1 134 ? 2.854 -37.469 -9.367 1 93.19 134 GLN A C 1
ATOM 1058 O O . GLN A 1 134 ? 2.807 -38.688 -9.477 1 93.19 134 GLN A O 1
ATOM 1063 N N . ILE A 1 135 ? 2.275 -36.688 -10.242 1 92.5 135 ILE A N 1
ATOM 1064 C CA . ILE A 1 135 ? 1.527 -37.219 -11.383 1 92.5 135 ILE A CA 1
ATOM 1065 C C . ILE A 1 135 ? 2.486 -37.844 -12.375 1 92.5 135 ILE A C 1
ATOM 1067 O O . ILE A 1 135 ? 2.213 -38.938 -12.898 1 92.5 135 ILE A O 1
ATOM 1071 N N . ALA A 1 136 ? 3.59 -37.219 -12.711 1 89.19 136 ALA A N 1
ATOM 1072 C CA . ALA A 1 136 ? 4.586 -37.719 -13.641 1 89.19 136 ALA A CA 1
ATOM 1073 C C . ALA A 1 136 ? 5.16 -39.062 -13.133 1 89.19 136 ALA A C 1
ATOM 1075 O O . ALA A 1 136 ? 5.531 -39.906 -13.93 1 89.19 136 ALA A O 1
ATOM 1076 N N . ALA A 1 137 ? 5.246 -39.219 -11.812 1 90.06 137 ALA A N 1
ATOM 1077 C CA . ALA A 1 137 ? 5.805 -40.438 -11.219 1 90.06 137 ALA A CA 1
ATOM 1078 C C . ALA A 1 137 ? 4.82 -41.594 -11.312 1 90.06 137 ALA A C 1
ATOM 1080 O O . ALA A 1 137 ? 5.219 -42.75 -11.258 1 90.06 137 ALA A O 1
ATOM 1081 N N . CYS A 1 138 ? 3.512 -41.312 -11.297 1 85.69 138 CYS A N 1
ATOM 1082 C CA . CYS A 1 138 ? 2.494 -42.344 -11.422 1 85.69 138 CYS A CA 1
ATOM 1083 C C . CYS A 1 138 ? 2.396 -42.844 -12.859 1 85.69 138 CYS A C 1
ATOM 1085 O O . CYS A 1 138 ? 1.823 -43.906 -13.117 1 85.69 138 CYS A O 1
ATOM 1087 N N . GLY A 1 139 ? 2.66 -42.062 -13.922 1 64.94 139 GLY A N 1
ATOM 1088 C CA . GLY A 1 139 ? 2.541 -42.469 -15.305 1 64.94 139 GLY A CA 1
ATOM 1089 C C . GLY A 1 139 ? 3.453 -43.656 -15.648 1 64.94 139 GLY A C 1
ATOM 1090 O O . GLY A 1 139 ? 4.383 -43.938 -14.906 1 64.94 139 GLY A O 1
ATOM 1091 N N . PRO A 1 140 ? 2.936 -44.562 -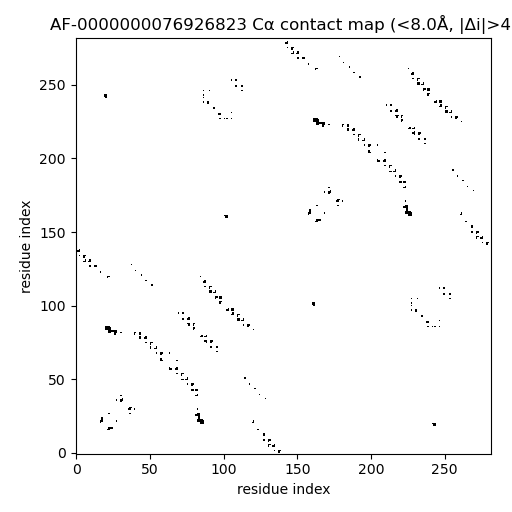16.625 1 60.31 140 PRO A N 1
ATOM 1092 C CA . PRO A 1 140 ? 3.66 -45.75 -17.047 1 60.31 140 PRO A CA 1
ATOM 1093 C C . PRO A 1 140 ? 5.141 -45.5 -17.312 1 60.31 140 PRO A C 1
ATOM 1095 O O . PRO A 1 140 ? 5.504 -44.406 -17.766 1 60.31 140 PRO A O 1
ATOM 1098 N N . LYS A 1 141 ? 6.152 -46.031 -16.406 1 48.47 141 LYS A N 1
ATOM 1099 C CA . LYS A 1 141 ? 7.531 -46.094 -16.891 1 48.47 141 LYS A CA 1
ATOM 1100 C C . LYS A 1 141 ? 7.59 -46.531 -18.344 1 48.47 141 LYS A C 1
ATOM 1102 O O . LYS A 1 141 ? 6.824 -47.406 -18.766 1 48.47 141 LYS A O 1
ATOM 1107 N N . MET B 1 1 ? 8.266 37.844 25.25 1 56.56 1 MET B N 1
ATOM 1108 C CA . MET B 1 1 ? 9.32 36.844 25.188 1 56.56 1 MET B CA 1
ATOM 1109 C C . MET B 1 1 ? 8.75 35.469 24.953 1 56.56 1 MET B C 1
ATOM 1111 O O . MET B 1 1 ? 9.195 34.75 24.047 1 56.56 1 MET B O 1
ATOM 1115 N N . ALA B 1 2 ? 7.613 35.156 25.609 1 82.69 2 ALA B N 1
ATOM 1116 C CA . ALA B 1 2 ? 7.023 33.812 25.578 1 82.69 2 ALA B CA 1
ATOM 1117 C C . ALA B 1 2 ? 6.336 33.531 24.25 1 82.69 2 ALA B C 1
ATOM 1119 O O . ALA B 1 2 ? 6.492 32.469 23.656 1 82.69 2 ALA B O 1
ATOM 1120 N N . ALA B 1 3 ? 5.941 34.625 23.578 1 87.56 3 ALA B N 1
ATOM 1121 C CA . ALA B 1 3 ? 5.219 34.469 22.328 1 87.56 3 ALA B CA 1
ATOM 1122 C C . ALA B 1 3 ? 6.18 34.188 21.172 1 87.56 3 ALA B C 1
ATOM 1124 O O . ALA B 1 3 ? 5.891 33.406 20.266 1 87.56 3 ALA B O 1
ATOM 1125 N N . ALA B 1 4 ? 7.301 34.812 21.281 1 89.19 4 ALA B N 1
ATOM 1126 C CA . ALA B 1 4 ? 8.297 34.656 20.234 1 89.19 4 ALA B CA 1
ATOM 1127 C C . ALA B 1 4 ? 8.828 33.219 20.188 1 89.19 4 ALA B C 1
ATOM 1129 O O . ALA B 1 4 ? 9.031 32.656 19.109 1 89.19 4 ALA B O 1
ATOM 1130 N N . ALA B 1 5 ? 9.047 32.656 21.359 1 92.12 5 ALA B N 1
ATOM 1131 C CA . ALA B 1 5 ? 9.539 31.297 21.438 1 92.12 5 ALA B CA 1
ATOM 1132 C C . ALA B 1 5 ? 8.5 30.297 20.922 1 92.12 5 ALA B C 1
ATOM 1134 O O . ALA B 1 5 ? 8.844 29.328 20.25 1 92.12 5 ALA B O 1
ATOM 1135 N N . LEU B 1 6 ? 7.289 30.562 21.281 1 93.44 6 LEU B N 1
ATOM 1136 C CA . LEU B 1 6 ? 6.199 29.703 20.828 1 93.44 6 LEU B CA 1
ATOM 1137 C C . LEU B 1 6 ? 6.047 29.766 19.312 1 93.44 6 LEU B C 1
ATOM 1139 O O . LEU B 1 6 ? 5.805 28.75 18.672 1 93.44 6 LEU B O 1
ATOM 1143 N N . ARG B 1 7 ? 6.246 30.938 18.75 1 94.06 7 ARG B N 1
ATOM 1144 C CA . ARG B 1 7 ? 6.168 31.094 17.297 1 94.06 7 ARG B CA 1
ATOM 1145 C C . ARG B 1 7 ? 7.305 30.359 16.609 1 94.06 7 ARG B C 1
ATOM 1147 O O . ARG B 1 7 ? 7.109 29.75 15.547 1 94.06 7 ARG B O 1
ATOM 1154 N N . ALA B 1 8 ? 8.414 30.391 17.203 1 95.25 8 ALA B N 1
ATOM 1155 C CA . ALA B 1 8 ? 9.547 29.656 16.641 1 95.25 8 ALA B CA 1
ATOM 1156 C C . ALA B 1 8 ? 9.297 28.156 16.672 1 95.25 8 ALA B C 1
ATOM 1158 O O . ALA B 1 8 ? 9.641 27.438 15.711 1 95.25 8 ALA B O 1
ATOM 1159 N N . ARG B 1 9 ? 8.703 27.672 17.781 1 95.25 9 ARG B N 1
ATOM 1160 C CA . ARG B 1 9 ? 8.367 26.266 17.891 1 95.25 9 ARG B CA 1
ATOM 1161 C C . ARG B 1 9 ? 7.332 25.859 16.844 1 95.25 9 ARG B C 1
ATOM 1163 O O . ARG B 1 9 ? 7.434 24.781 16.234 1 95.25 9 ARG B O 1
ATOM 1170 N N . LEU B 1 10 ? 6.363 26.719 16.641 1 96.5 10 LEU B N 1
ATOM 1171 C CA . LEU B 1 10 ? 5.332 26.469 15.633 1 96.5 10 LEU B CA 1
ATOM 1172 C C . LEU B 1 10 ? 5.945 26.359 14.242 1 96.5 10 LEU B C 1
ATOM 1174 O O . LEU B 1 10 ? 5.66 25.422 13.5 1 96.5 10 LEU B O 1
ATOM 1178 N N . ASN B 1 11 ? 6.844 27.297 13.938 1 96.44 11 ASN B N 1
ATOM 1179 C CA . ASN B 1 11 ? 7.469 27.328 12.617 1 96.44 11 ASN B CA 1
ATOM 1180 C C . ASN B 1 11 ? 8.344 26.094 12.391 1 96.44 11 ASN B C 1
ATOM 1182 O O . ASN B 1 11 ? 8.359 25.531 11.297 1 96.44 11 ASN B O 1
ATOM 1186 N N . THR B 1 12 ? 8.984 25.688 13.406 1 97.44 12 THR B N 1
ATOM 1187 C CA . THR B 1 12 ? 9.812 24.5 13.32 1 97.44 12 THR B CA 1
ATOM 1188 C C . THR B 1 12 ? 8.945 23.266 13.094 1 97.44 12 THR B C 1
ATOM 1190 O O . THR B 1 12 ? 9.281 22.406 12.273 1 97.44 12 THR B O 1
ATOM 1193 N N . HIS B 1 13 ? 7.879 23.188 13.844 1 97.62 13 HIS B N 1
ATOM 1194 C CA . HIS B 1 13 ? 6.965 22.047 13.719 1 97.62 13 HIS B CA 1
ATOM 1195 C C . HIS B 1 13 ? 6.367 21.984 12.32 1 97.62 13 HIS B C 1
ATOM 1197 O O . HIS B 1 13 ? 6.32 20.906 11.711 1 97.62 13 HIS B O 1
ATOM 1203 N N . ILE B 1 14 ? 5.977 23.094 11.773 1 97.38 14 ILE B N 1
ATOM 1204 C CA . ILE B 1 14 ? 5.375 23.172 10.445 1 97.38 14 ILE B CA 1
ATOM 1205 C C . ILE B 1 14 ? 6.406 22.766 9.391 1 97.38 14 ILE B C 1
ATOM 1207 O O . ILE B 1 14 ? 6.105 22.016 8.469 1 97.38 14 ILE B O 1
ATOM 1211 N N . SER B 1 15 ? 7.605 23.297 9.531 1 97.38 15 SER B N 1
ATOM 1212 C CA . SER B 1 15 ? 8.672 22.938 8.602 1 97.38 15 SER B CA 1
ATOM 1213 C C . SER B 1 15 ? 8.93 21.438 8.602 1 97.38 15 SER B C 1
ATOM 1215 O O . SER B 1 15 ? 9.234 20.859 7.555 1 97.38 15 SER B O 1
ATOM 1217 N N . ARG B 1 16 ? 8.828 20.844 9.719 1 96 16 ARG B N 1
ATOM 1218 C CA . ARG B 1 16 ? 9 19.391 9.836 1 96 16 ARG B CA 1
ATOM 1219 C C . ARG B 1 16 ? 7.883 18.656 9.109 1 96 16 ARG B C 1
ATOM 1221 O O . ARG B 1 16 ? 8.125 17.641 8.445 1 96 16 ARG B O 1
ATOM 1228 N N . MET B 1 17 ? 6.66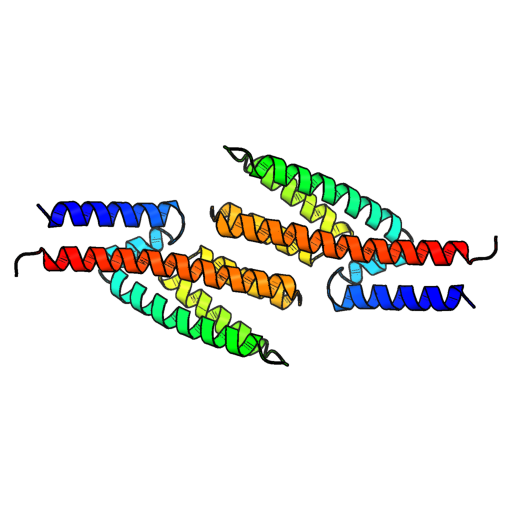8 19.141 9.273 1 95.94 17 MET B N 1
ATOM 1229 C CA . MET B 1 17 ? 5.531 18.516 8.594 1 95.94 17 MET B CA 1
ATOM 1230 C C . MET B 1 17 ? 5.746 18.5 7.082 1 95.94 17 MET B C 1
ATOM 1232 O O . MET B 1 17 ? 5.422 17.516 6.414 1 95.94 17 MET B O 1
ATOM 1236 N N . TYR B 1 18 ? 6.32 19.625 6.586 1 95.75 18 TYR B N 1
ATOM 1237 C CA . TYR B 1 18 ? 6.613 19.719 5.16 1 95.75 18 TYR B CA 1
ATOM 1238 C C . TYR B 1 18 ? 7.73 18.766 4.77 1 95.75 18 TYR B C 1
ATOM 1240 O O . TYR B 1 18 ? 7.602 18.016 3.801 1 95.75 18 TYR B O 1
ATOM 1248 N N . ALA B 1 19 ? 8.766 18.719 5.523 1 93.81 19 ALA B N 1
ATOM 1249 C CA . ALA B 1 19 ? 9.953 17.922 5.219 1 93.81 19 ALA B CA 1
ATOM 1250 C C . ALA B 1 19 ? 9.641 16.438 5.242 1 93.81 19 ALA B C 1
ATOM 1252 O O . ALA B 1 19 ? 10.188 15.664 4.449 1 93.81 19 ALA B O 1
ATOM 1253 N N . GLU B 1 20 ? 8.766 16.047 6.102 1 92.19 20 GLU B N 1
ATOM 1254 C CA . GLU B 1 20 ? 8.43 14.633 6.266 1 92.19 20 GLU B CA 1
ATOM 1255 C C . GLU B 1 20 ? 7.273 14.227 5.355 1 92.19 20 GLU B C 1
ATOM 1257 O O . GLU B 1 20 ? 6.902 13.055 5.297 1 92.19 20 GLU B O 1
ATOM 1262 N N . GLY B 1 21 ? 6.688 15.188 4.672 1 93.31 21 GLY B N 1
ATOM 1263 C CA . GLY B 1 21 ? 5.633 14.914 3.705 1 93.31 21 GLY B CA 1
ATOM 1264 C C . GLY B 1 21 ? 4.285 14.648 4.352 1 93.31 21 GLY B C 1
ATOM 1265 O O . GLY B 1 21 ? 3.414 14.023 3.744 1 93.31 21 GLY B O 1
ATOM 1266 N N . VAL B 1 22 ? 4.16 15.078 5.609 1 95.12 22 VAL B N 1
ATOM 1267 C CA . VAL B 1 22 ? 2.885 14.906 6.297 1 95.12 22 VAL B CA 1
ATOM 1268 C C . VAL B 1 22 ? 1.788 15.672 5.559 1 95.12 22 VAL B C 1
ATOM 1270 O O . VAL B 1 22 ? 0.685 15.156 5.363 1 95.12 22 VAL B O 1
ATOM 1273 N N . VAL B 1 23 ? 2.1 16.906 5.176 1 96.69 23 VAL B N 1
ATOM 1274 C CA . VAL B 1 23 ? 1.227 17.703 4.32 1 96.69 23 VAL B CA 1
ATOM 1275 C C . VAL B 1 23 ? 2.045 18.344 3.205 1 96.69 23 VAL B C 1
ATOM 1277 O O . VAL B 1 23 ? 3.221 18.656 3.396 1 96.69 23 VAL B O 1
ATOM 1280 N N . GLU B 1 24 ? 1.414 18.5 2.129 1 96.31 24 GLU B N 1
ATOM 1281 C CA . GLU B 1 24 ? 2.029 19.203 1 1 96.31 24 GLU B CA 1
ATOM 1282 C C . GLU B 1 24 ? 2.168 20.688 1.279 1 96.31 24 GLU B C 1
ATOM 1284 O O . GLU B 1 24 ? 1.183 21.359 1.584 1 96.31 24 GLU B O 1
ATOM 1289 N N . GLU B 1 25 ? 3.377 21.156 1.069 1 96.75 25 GLU B N 1
ATOM 1290 C CA . GLU B 1 25 ? 3.707 22.516 1.444 1 96.75 25 GLU B CA 1
ATOM 1291 C C . GLU B 1 25 ? 2.818 23.516 0.715 1 96.75 25 GLU B C 1
ATOM 1293 O O . GLU B 1 25 ? 2.252 24.422 1.336 1 96.75 25 GLU B O 1
ATOM 1298 N N . GLU B 1 26 ? 2.668 23.375 -0.578 1 96.94 26 GLU B N 1
ATOM 1299 C CA . GLU B 1 26 ? 1.907 24.328 -1.375 1 96.94 26 GLU B CA 1
ATOM 1300 C C . GLU B 1 26 ? 0.461 24.422 -0.897 1 96.94 26 GLU B C 1
ATOM 1302 O O . GLU B 1 26 ? -0.069 25.516 -0.707 1 96.94 26 GLU B O 1
ATOM 1307 N N . THR B 1 27 ? -0.127 23.375 -0.636 1 97.38 27 THR B N 1
ATOM 1308 C CA . THR B 1 27 ? -1.526 23.312 -0.227 1 97.38 27 THR B CA 1
ATOM 1309 C C . THR B 1 27 ? -1.695 23.844 1.193 1 97.38 27 THR B C 1
ATOM 1311 O O . THR B 1 27 ? -2.537 24.719 1.443 1 97.38 27 THR B O 1
ATOM 1314 N N . PHE B 1 28 ? -0.847 23.391 2.049 1 97.88 28 PHE B N 1
ATOM 1315 C CA . PHE B 1 28 ? -1.044 23.734 3.451 1 97.88 28 PHE B CA 1
ATOM 1316 C C . PHE B 1 28 ? -0.612 25.172 3.717 1 97.88 28 PHE B C 1
ATOM 1318 O O . PHE B 1 28 ? -1.222 25.875 4.531 1 97.88 28 PHE B O 1
ATOM 1325 N N . GLU B 1 29 ? 0.419 25.609 3.035 1 97 29 GLU B N 1
ATOM 1326 C CA . GLU B 1 29 ? 0.862 26.984 3.197 1 97 29 GLU B CA 1
ATOM 1327 C C . GLU B 1 29 ? -0.21 27.969 2.734 1 97 29 GLU B C 1
ATOM 1329 O O . GLU B 1 29 ? -0.368 29.047 3.316 1 97 29 GLU B O 1
ATOM 1334 N N . GLN B 1 30 ? -0.919 27.594 1.688 1 97.44 30 GLN B N 1
ATOM 1335 C CA . GLN B 1 30 ? -2.02 28.438 1.229 1 97.44 30 GLN B CA 1
ATOM 1336 C C . GLN B 1 30 ? -3.084 28.594 2.312 1 97.44 30 GLN B C 1
ATOM 1338 O O . GLN B 1 30 ? -3.611 29.688 2.525 1 97.44 30 GLN B O 1
ATOM 1343 N N . LEU B 1 31 ? -3.4 27.547 2.984 1 97.56 31 LEU B N 1
ATOM 1344 C CA . LEU B 1 31 ? -4.371 27.594 4.07 1 97.56 31 LEU B CA 1
ATOM 1345 C C . LEU B 1 31 ? -3.875 28.469 5.211 1 97.56 31 LEU B C 1
ATOM 1347 O O . LEU B 1 31 ? -4.652 29.219 5.809 1 97.56 31 LEU B O 1
ATOM 1351 N N . ARG B 1 32 ? -2.623 28.375 5.5 1 96.12 32 ARG B N 1
ATOM 1352 C CA . ARG B 1 32 ? -2.041 29.188 6.559 1 96.12 32 ARG B CA 1
ATOM 1353 C C . ARG B 1 32 ? -2.08 30.672 6.191 1 96.12 32 ARG B C 1
ATOM 1355 O O . ARG B 1 32 ? -2.416 31.516 7.027 1 96.12 32 ARG B O 1
ATOM 1362 N N . GLU B 1 33 ? -1.713 30.938 4.969 1 96.25 33 GLU B N 1
ATOM 1363 C CA . GLU B 1 33 ? -1.729 32.312 4.488 1 96.25 33 GLU B CA 1
ATOM 1364 C C . GLU B 1 33 ? -3.145 32.906 4.504 1 96.25 33 GLU B C 1
ATOM 1366 O O . GLU B 1 33 ? -3.336 34.094 4.773 1 96.25 33 GLU B O 1
ATOM 1371 N N . ASP B 1 34 ? -4.152 32.062 4.176 1 97 34 ASP B N 1
ATOM 1372 C CA . ASP B 1 34 ? -5.555 32.5 4.168 1 97 34 ASP B CA 1
ATOM 1373 C C . ASP B 1 34 ? -6.102 32.594 5.586 1 97 34 ASP B C 1
ATOM 1375 O O . ASP B 1 34 ? -7.203 33.125 5.793 1 97 34 ASP B O 1
ATOM 1379 N N . GLY B 1 35 ? -5.395 32.156 6.527 1 94.75 35 GLY B N 1
ATOM 1380 C CA . GLY B 1 35 ? -5.809 32.281 7.918 1 94.75 35 GLY B CA 1
ATOM 1381 C C . GLY B 1 35 ? -6.863 31.25 8.305 1 94.75 35 GLY B C 1
ATOM 1382 O O . GLY B 1 35 ? -7.562 31.422 9.305 1 94.75 35 GLY B O 1
ATOM 1383 N N . ILE B 1 36 ? -6.98 30.125 7.492 1 97.19 36 ILE B N 1
ATOM 1384 C CA . ILE B 1 36 ? -8.062 29.188 7.738 1 97.19 36 ILE B CA 1
ATOM 1385 C C . ILE B 1 36 ? -7.477 27.797 8.031 1 97.19 36 ILE B C 1
ATOM 1387 O O . ILE B 1 36 ? -8.203 26.812 8.062 1 97.19 36 ILE B O 1
ATOM 1391 N N . ALA B 1 37 ? -6.176 27.625 8.219 1 97.06 37 ALA B N 1
ATOM 1392 C CA . ALA B 1 37 ? -5.5 26.328 8.367 1 97.06 37 ALA B CA 1
ATOM 1393 C C . ALA B 1 37 ? -6.039 25.578 9.578 1 97.06 37 ALA B C 1
ATOM 1395 O O . ALA B 1 37 ? -6.293 24.375 9.5 1 97.06 37 ALA B O 1
ATOM 1396 N N . THR B 1 38 ? -6.215 26.219 10.695 1 96.31 38 THR B N 1
ATOM 1397 C CA . THR B 1 38 ? -6.664 25.578 11.922 1 96.31 38 THR B CA 1
ATOM 1398 C C . THR B 1 38 ? -8.078 25.031 11.758 1 96.31 38 THR B C 1
ATOM 1400 O O . THR B 1 38 ? -8.352 23.891 12.133 1 96.31 38 THR B O 1
ATOM 1403 N N . GLU B 1 39 ? -8.938 25.875 11.242 1 96.81 39 GLU B N 1
ATOM 1404 C CA . GLU B 1 39 ? -10.32 25.469 11.039 1 96.81 39 GLU B CA 1
ATOM 1405 C C . GLU B 1 39 ? -10.406 24.281 10.07 1 96.81 39 GLU B C 1
ATOM 1407 O O . GLU B 1 39 ? -11.125 23.312 10.328 1 96.81 39 GLU B O 1
ATOM 1412 N N . VAL B 1 40 ? -9.695 24.406 8.977 1 97.75 40 VAL B N 1
ATOM 1413 C CA . VAL B 1 40 ? -9.703 23.344 7.969 1 97.75 40 VAL B CA 1
ATOM 1414 C C . VAL B 1 40 ? -9.102 22.078 8.547 1 97.75 40 VAL B C 1
ATOM 1416 O O . VAL B 1 40 ? -9.594 20.969 8.289 1 97.75 40 VAL B O 1
ATOM 1419 N N . ALA B 1 41 ? -8.016 22.141 9.297 1 97.88 41 ALA B N 1
ATOM 1420 C CA . ALA B 1 41 ? -7.402 21 9.961 1 97.88 41 ALA B CA 1
ATOM 1421 C C . ALA B 1 41 ? -8.398 20.297 10.883 1 97.88 41 ALA B C 1
ATOM 1423 O O . ALA B 1 41 ? -8.5 19.078 10.883 1 97.88 41 ALA B O 1
ATOM 1424 N N . ARG B 1 42 ? -9.125 21.078 11.656 1 97 42 ARG B N 1
ATOM 1425 C CA . ARG B 1 42 ? -10.117 20.516 12.57 1 97 42 ARG B CA 1
ATOM 1426 C C . ARG B 1 42 ? -11.203 19.781 11.805 1 97 42 ARG B C 1
ATOM 1428 O O . ARG B 1 42 ? -11.648 18.703 12.227 1 97 42 ARG B O 1
ATOM 1435 N N . LEU B 1 43 ? -11.672 20.375 10.742 1 97.19 43 LEU B N 1
ATOM 1436 C CA . LEU B 1 43 ? -12.672 19.719 9.906 1 97.19 43 LEU B CA 1
ATOM 1437 C C . LEU B 1 43 ? -12.148 18.406 9.352 1 97.19 43 LEU B C 1
ATOM 1439 O O . LEU B 1 43 ? -12.859 17.391 9.367 1 97.19 43 LEU B O 1
ATOM 1443 N N . PHE B 1 44 ? -10.945 18.438 8.805 1 98.25 44 PHE B N 1
ATOM 1444 C CA . PHE B 1 44 ? -10.32 17.234 8.266 1 98.25 44 PHE B CA 1
ATOM 1445 C C . PHE B 1 44 ? -10.25 16.141 9.328 1 98.25 44 PHE B C 1
ATOM 1447 O O . PHE B 1 44 ? -10.625 14.992 9.078 1 98.25 44 PHE B O 1
ATOM 1454 N N . ILE B 1 45 ? -9.75 16.453 10.539 1 98.06 45 ILE B N 1
ATOM 1455 C CA . ILE B 1 45 ? -9.555 15.484 11.602 1 98.06 45 ILE B CA 1
ATOM 1456 C C . ILE B 1 45 ? -10.891 14.828 11.961 1 98.06 45 ILE B C 1
ATOM 1458 O O . ILE B 1 45 ? -10.977 13.602 12.047 1 98.06 45 ILE B O 1
ATOM 1462 N N . ASN B 1 46 ? -11.891 15.633 12.078 1 97.62 46 ASN B N 1
ATOM 1463 C CA . ASN B 1 46 ? -13.203 15.125 12.477 1 97.62 46 ASN B CA 1
ATOM 1464 C C . ASN B 1 46 ? -13.852 14.32 11.352 1 97.62 46 ASN B C 1
ATOM 1466 O O . ASN B 1 46 ? -14.352 13.219 11.578 1 97.62 46 ASN B O 1
ATOM 1470 N N . GLU B 1 47 ? -13.859 14.867 10.18 1 98.06 47 GLU B N 1
ATOM 1471 C CA . GLU B 1 47 ? -14.508 14.234 9.039 1 98.06 47 GLU B CA 1
ATOM 1472 C C . GLU B 1 47 ? -13.828 12.914 8.68 1 98.06 47 GLU B C 1
ATOM 1474 O O . GLU B 1 47 ? -14.5 11.906 8.453 1 98.06 47 GLU B O 1
ATOM 1479 N N . ALA B 1 48 ? -12.484 12.906 8.578 1 97.62 48 ALA B N 1
ATOM 1480 C CA . ALA B 1 48 ? -11.734 11.703 8.234 1 97.62 48 ALA B CA 1
ATOM 1481 C C . ALA B 1 48 ? -11.969 10.594 9.258 1 97.62 48 ALA B C 1
ATOM 1483 O O . ALA B 1 48 ? -12.07 9.422 8.898 1 97.62 48 ALA B O 1
ATOM 1484 N N . TYR B 1 49 ? -12.055 10.977 10.523 1 96.88 49 TYR B N 1
ATOM 1485 C CA . TYR B 1 49 ? -12.32 10.016 11.578 1 96.88 49 TYR B CA 1
ATOM 1486 C C . TYR B 1 49 ? -13.641 9.281 11.328 1 96.88 49 TYR B C 1
ATOM 1488 O O . TYR B 1 49 ? -13.703 8.055 11.438 1 96.88 49 TYR B O 1
ATOM 1496 N N . GLU B 1 50 ? -14.633 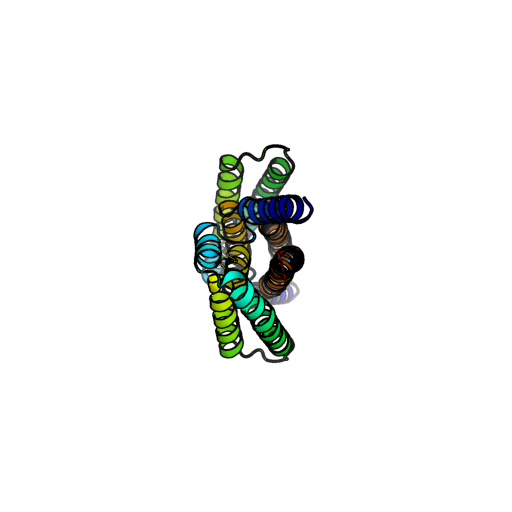10.031 11.023 1 97.69 50 GLU B N 1
ATOM 1497 C CA . GLU B 1 50 ? -15.953 9.461 10.789 1 97.69 50 GLU B CA 1
ATOM 1498 C C . GLU B 1 50 ? -15.953 8.562 9.555 1 97.69 50 GLU B C 1
ATOM 1500 O O . GLU B 1 50 ? -16.562 7.492 9.555 1 97.69 50 GLU B O 1
ATOM 1505 N N . ILE B 1 51 ? -15.312 9 8.5 1 97.94 51 ILE B N 1
ATOM 1506 C CA . ILE B 1 51 ? -15.266 8.234 7.254 1 97.94 51 ILE B CA 1
ATOM 1507 C C . ILE B 1 51 ? -14.547 6.914 7.488 1 97.94 51 ILE B C 1
ATOM 1509 O O . ILE B 1 51 ? -15.016 5.859 7.055 1 97.94 51 ILE B O 1
ATOM 1513 N N . LEU B 1 52 ? -13.398 6.926 8.211 1 96.38 52 LEU B N 1
ATOM 1514 C CA . LEU B 1 52 ? -12.641 5.719 8.508 1 96.38 52 LEU B CA 1
ATOM 1515 C C . LEU B 1 52 ? -13.469 4.742 9.336 1 96.38 52 LEU B C 1
ATOM 1517 O O . LEU B 1 52 ? -13.43 3.533 9.102 1 96.38 52 LEU B O 1
ATOM 1521 N N . HIS B 1 53 ? -14.18 5.355 10.25 1 95.88 53 HIS B N 1
ATOM 1522 C CA . HIS B 1 53 ? -15.07 4.535 11.062 1 95.88 53 HIS B CA 1
ATOM 1523 C C . HIS B 1 53 ? -16.109 3.834 10.203 1 95.88 53 HIS B C 1
ATOM 1525 O O . HIS B 1 53 ? -16.359 2.637 10.367 1 95.88 53 HIS B O 1
ATOM 1531 N N . ASP B 1 54 ? -16.703 4.535 9.312 1 95.75 54 ASP B N 1
ATOM 1532 C CA . ASP B 1 54 ? -17.688 3.971 8.406 1 95.75 54 ASP B CA 1
ATOM 1533 C C . ASP B 1 54 ? -17.078 2.881 7.527 1 95.75 54 ASP B C 1
ATOM 1535 O O . ASP B 1 54 ? -17.719 1.85 7.285 1 95.75 54 ASP B O 1
ATOM 1539 N N . ILE B 1 55 ? -15.867 3.023 7.039 1 93.88 55 ILE B N 1
ATOM 1540 C CA . ILE B 1 55 ? -15.188 2.025 6.227 1 93.88 55 ILE B CA 1
ATOM 1541 C C . ILE B 1 55 ? -14.977 0.75 7.039 1 93.88 55 ILE B C 1
ATOM 1543 O O . ILE B 1 55 ? -15.227 -0.354 6.547 1 93.88 55 ILE B O 1
ATOM 1547 N N . ASP B 1 56 ? -14.555 0.955 8.258 1 91.19 56 ASP B N 1
ATOM 1548 C CA . ASP B 1 56 ? -14.336 -0.197 9.125 1 91.19 56 ASP B CA 1
ATOM 1549 C C . ASP B 1 56 ? -15.617 -1.016 9.289 1 91.19 56 ASP B C 1
ATOM 1551 O O . ASP B 1 56 ? -15.586 -2.244 9.195 1 91.19 56 ASP B O 1
ATOM 1555 N N . ILE B 1 57 ? -16.703 -0.342 9.516 1 93.38 57 ILE B N 1
ATOM 1556 C CA . ILE B 1 57 ? -17.984 -1.002 9.703 1 93.38 57 ILE B CA 1
ATOM 1557 C C . ILE B 1 57 ? -18.344 -1.796 8.445 1 93.38 57 ILE B C 1
ATOM 1559 O O . ILE B 1 57 ? -18.766 -2.953 8.539 1 93.38 57 ILE B O 1
ATOM 1563 N N . ARG B 1 58 ? -18.109 -1.201 7.27 1 91.5 58 ARG B N 1
ATOM 1564 C CA . ARG B 1 58 ? -18.453 -1.845 6.008 1 91.5 58 ARG B CA 1
ATOM 1565 C C . ARG B 1 58 ? -17.547 -3.043 5.73 1 91.5 58 ARG B C 1
ATOM 1567 O O . ARG B 1 58 ? -18 -4.055 5.191 1 91.5 58 ARG B O 1
ATOM 1574 N N . MET B 1 59 ? -16.297 -2.955 6.098 1 87.56 59 MET B N 1
ATOM 1575 C CA . MET B 1 59 ? -15.32 -4.004 5.82 1 87.56 59 MET B CA 1
ATOM 1576 C C . MET B 1 59 ? -15.555 -5.215 6.719 1 87.56 59 MET B C 1
ATOM 1578 O O . MET B 1 59 ? -15.078 -6.312 6.418 1 87.56 59 MET B O 1
ATOM 1582 N N . GLU B 1 60 ? -16.188 -5.09 7.801 1 86.69 60 GLU B N 1
ATOM 1583 C CA . GLU B 1 60 ? -16.469 -6.172 8.742 1 86.69 60 GLU B CA 1
ATOM 1584 C C . GLU B 1 60 ? -17.75 -6.914 8.359 1 86.69 60 GLU B C 1
ATOM 1586 O O . GLU B 1 60 ? -18.047 -7.977 8.914 1 86.69 60 GLU B O 1
ATOM 1591 N N . GLU B 1 61 ? -18.422 -6.391 7.453 1 87.81 61 GLU B N 1
ATOM 1592 C CA . GLU B 1 61 ? -19.641 -7.047 7.016 1 87.81 61 GLU B CA 1
ATOM 1593 C C . GLU B 1 61 ? -19.344 -8.312 6.215 1 87.81 61 GLU B C 1
ATOM 1595 O O . GLU B 1 61 ? -18.344 -8.367 5.492 1 87.81 61 GLU B O 1
ATOM 1600 N N . PRO B 1 62 ? -20.156 -9.367 6.348 1 86.88 62 PRO B N 1
ATOM 1601 C CA . PRO B 1 62 ? -19.953 -10.617 5.621 1 86.88 62 PRO B CA 1
ATOM 1602 C C . PRO B 1 62 ? -19.906 -10.422 4.105 1 86.88 62 PRO B C 1
ATOM 1604 O O . PRO B 1 62 ? -19.109 -11.062 3.416 1 86.88 62 PRO B O 1
ATOM 1607 N N . GLU B 1 63 ? -20.844 -9.594 3.615 1 87.25 63 GLU B N 1
ATOM 1608 C CA . GLU B 1 63 ? -20.844 -9.203 2.209 1 87.25 63 GLU B CA 1
ATOM 1609 C C . GLU B 1 63 ? -20.516 -7.723 2.051 1 87.25 63 GLU B C 1
ATOM 1611 O O . GLU B 1 63 ? -21.359 -6.863 2.312 1 87.25 63 GLU B O 1
ATOM 1616 N N . VAL B 1 64 ? -19.344 -7.527 1.58 1 84.19 64 VAL B N 1
ATOM 1617 C CA . VAL B 1 64 ? -18.891 -6.148 1.467 1 84.19 64 VAL B CA 1
ATOM 1618 C C . VAL B 1 64 ? -19.516 -5.492 0.241 1 84.19 64 VAL B C 1
ATOM 1620 O O . VAL B 1 64 ? -19.516 -6.062 -0.852 1 84.19 64 VAL B O 1
ATOM 1623 N N . ASP B 1 65 ? -20.234 -4.312 0.502 1 86.38 65 ASP B N 1
ATOM 1624 C CA . ASP B 1 65 ? -20.734 -3.484 -0.59 1 86.38 65 ASP B CA 1
ATOM 1625 C C . ASP B 1 65 ? -19.594 -2.678 -1.23 1 86.38 65 ASP B C 1
ATOM 1627 O O . ASP B 1 65 ? -19.188 -1.648 -0.694 1 86.38 65 ASP B O 1
ATOM 1631 N N . ILE B 1 66 ? -19.234 -3.037 -2.34 1 85.44 66 ILE B N 1
ATOM 1632 C CA . ILE B 1 66 ? -18.062 -2.486 -3.02 1 85.44 66 ILE B CA 1
ATOM 1633 C C . ILE B 1 66 ? -18.312 -1.018 -3.359 1 85.44 66 ILE B C 1
ATOM 1635 O O . ILE B 1 66 ? -17.406 -0.183 -3.217 1 85.44 66 ILE B O 1
ATOM 1639 N N . ASP B 1 67 ? -19.5 -0.722 -3.836 1 90.31 67 ASP B N 1
ATOM 1640 C CA . ASP B 1 67 ? -19.828 0.644 -4.23 1 90.31 67 ASP B CA 1
ATOM 1641 C C . ASP B 1 67 ? -19.766 1.591 -3.035 1 90.31 67 ASP B C 1
ATOM 1643 O O . ASP B 1 67 ? -19.266 2.713 -3.15 1 90.31 67 ASP B O 1
ATOM 1647 N N . GLU B 1 68 ? -20.219 1.13 -1.966 1 92.44 68 GLU B N 1
ATOM 1648 C CA . GLU B 1 68 ? -20.219 1.969 -0.771 1 92.44 68 GLU B CA 1
ATOM 1649 C C . GLU B 1 68 ? -18.797 2.209 -0.269 1 92.44 68 GLU B C 1
ATOM 1651 O O . GLU B 1 68 ? -18.438 3.33 0.104 1 92.44 68 GLU B O 1
ATOM 1656 N N . VAL B 1 69 ? -18.016 1.205 -0.222 1 91.75 69 VAL B N 1
ATOM 1657 C CA . VAL B 1 69 ? -16.625 1.34 0.222 1 91.75 69 VAL B CA 1
ATOM 1658 C C . VAL B 1 69 ? -15.867 2.268 -0.725 1 91.75 69 VAL B C 1
ATOM 1660 O O . VAL B 1 69 ? -15.086 3.115 -0.282 1 91.75 69 VAL B O 1
ATOM 1663 N N . GLU B 1 70 ? -16.125 2.117 -1.969 1 92.5 70 GLU B N 1
ATOM 1664 C CA . GLU B 1 70 ? -15.5 2.994 -2.955 1 92.5 70 GLU B CA 1
ATOM 1665 C C . GLU B 1 70 ? -15.891 4.449 -2.723 1 92.5 70 GLU B C 1
ATOM 1667 O O . GLU B 1 70 ? -15.039 5.344 -2.787 1 92.5 70 GLU B O 1
ATOM 1672 N N . ALA B 1 71 ? -17.172 4.707 -2.523 1 95.62 71 ALA B N 1
ATOM 1673 C CA . ALA B 1 71 ? -17.656 6.062 -2.266 1 95.62 71 ALA B CA 1
ATOM 1674 C C . ALA B 1 71 ? -17 6.645 -1.017 1 95.62 71 ALA B C 1
ATOM 1676 O O . ALA B 1 71 ? -16.578 7.801 -1.015 1 95.62 71 ALA B O 1
ATOM 1677 N N . LEU B 1 72 ? -16.953 5.816 0.035 1 96.06 72 LEU B N 1
ATOM 1678 C CA . LEU B 1 72 ? -16.328 6.266 1.273 1 96.06 72 LEU B CA 1
ATOM 1679 C C . LEU B 1 72 ? -14.844 6.555 1.061 1 96.06 72 LEU B C 1
ATOM 1681 O O . LEU B 1 72 ? -14.32 7.551 1.566 1 96.06 72 LEU B O 1
ATOM 1685 N N . THR B 1 73 ? -14.195 5.715 0.337 1 95.88 73 THR B N 1
ATOM 1686 C CA . THR B 1 73 ? -12.781 5.91 0.04 1 95.88 73 THR B CA 1
ATOM 1687 C C . THR B 1 73 ? -12.562 7.199 -0.748 1 95.88 73 THR B C 1
ATOM 1689 O O . THR B 1 73 ? -11.625 7.953 -0.471 1 95.88 73 THR B O 1
ATOM 1692 N N . GLN B 1 74 ? -13.398 7.465 -1.664 1 96.5 74 GLN B N 1
ATOM 1693 C CA . GLN B 1 74 ? -13.336 8.703 -2.439 1 96.5 74 GLN B CA 1
ATOM 1694 C C . GLN B 1 74 ? -13.516 9.922 -1.545 1 96.5 74 GLN B C 1
ATOM 1696 O O . GLN B 1 74 ? -12.812 10.922 -1.693 1 96.5 74 GLN B O 1
ATOM 1701 N N . GLN B 1 75 ? -14.508 9.852 -0.672 1 97.31 75 GLN B N 1
ATOM 1702 C CA . GLN B 1 75 ? -14.727 10.945 0.276 1 97.31 75 GLN B CA 1
ATOM 1703 C C . GLN B 1 75 ? -13.492 11.188 1.13 1 97.31 75 GLN B C 1
ATOM 1705 O O . GLN B 1 75 ? -13.133 12.336 1.402 1 97.31 75 GLN B O 1
ATOM 1710 N N . LEU B 1 76 ? -12.844 10.125 1.533 1 97.44 76 LEU B N 1
ATOM 1711 C CA . LEU B 1 76 ? -11.641 10.242 2.354 1 97.44 76 LEU B CA 1
ATOM 1712 C C . LEU B 1 76 ? -10.508 10.891 1.567 1 97.44 76 LEU B C 1
ATOM 1714 O O . LEU B 1 76 ? -9.789 11.734 2.096 1 97.44 76 LEU B O 1
ATOM 1718 N N . MET B 1 77 ? -10.414 10.508 0.332 1 97.12 77 MET B N 1
ATOM 1719 C CA . MET B 1 77 ? -9.391 11.094 -0.535 1 97.12 77 MET B CA 1
ATOM 1720 C C . MET B 1 77 ? -9.594 12.594 -0.684 1 97.12 77 MET B C 1
ATOM 1722 O O . MET B 1 77 ? -8.641 13.367 -0.616 1 97.12 77 MET B O 1
ATOM 1726 N N . GLU B 1 78 ? -10.844 13.008 -0.91 1 96.5 78 GLU B N 1
ATOM 1727 C CA . GLU B 1 78 ? -11.164 14.43 -1.008 1 96.5 78 GLU B CA 1
ATOM 1728 C C . GLU B 1 78 ? -10.828 15.156 0.29 1 96.5 78 GLU B C 1
ATOM 1730 O O . GLU B 1 78 ? -10.289 16.266 0.262 1 96.5 78 GLU B O 1
ATOM 1735 N N . CYS B 1 79 ? -11.195 14.539 1.366 1 97.12 79 CYS B N 1
ATOM 1736 C CA . CYS B 1 79 ? -10.898 15.109 2.672 1 97.12 79 CYS B CA 1
ATOM 1737 C C . CYS B 1 79 ? -9.391 15.281 2.861 1 97.12 79 CYS B C 1
ATOM 1739 O O . CYS B 1 79 ? -8.938 16.344 3.279 1 97.12 79 CYS B O 1
ATOM 1741 N N . ALA B 1 80 ? -8.617 14.281 2.582 1 97.62 80 ALA B N 1
ATOM 1742 C CA . ALA B 1 80 ? -7.168 14.32 2.729 1 97.62 80 ALA B CA 1
ATOM 1743 C C . ALA B 1 80 ? -6.551 15.367 1.807 1 97.62 80 ALA B C 1
ATOM 1745 O O . ALA B 1 80 ? -5.629 16.078 2.203 1 97.62 80 ALA B O 1
ATOM 1746 N N . SER B 1 81 ? -7.098 15.539 0.627 1 96.75 81 SER B N 1
ATOM 1747 C CA . SER B 1 81 ? -6.574 16.484 -0.354 1 96.75 81 SER B CA 1
ATOM 1748 C C . SER B 1 81 ? -6.801 17.922 0.092 1 96.75 81 SER B C 1
ATOM 1750 O O . SER B 1 81 ? -6.016 18.812 -0.246 1 96.75 81 SER B O 1
ATOM 1752 N N . SER B 1 82 ? -7.828 18.172 0.8 1 96.56 82 SER B N 1
ATOM 1753 C CA . SER B 1 82 ? -8.172 19.516 1.223 1 96.56 82 SER B CA 1
ATOM 1754 C C . SER B 1 82 ? -7.086 20.109 2.113 1 96.56 82 SER B C 1
ATOM 1756 O O . SER B 1 82 ? -6.926 21.328 2.176 1 96.56 82 SER B O 1
ATOM 1758 N N . VAL B 1 83 ? -6.289 19.281 2.801 1 97.81 83 VAL B N 1
ATOM 1759 C CA . VAL B 1 83 ? -5.254 19.781 3.699 1 97.81 83 VAL B CA 1
ATOM 1760 C C . VAL B 1 83 ? -3.875 19.438 3.139 1 97.81 83 VAL B C 1
ATOM 1762 O O . VAL B 1 83 ? -2.852 19.75 3.748 1 97.81 83 VAL B O 1
ATOM 1765 N N . GLY B 1 84 ? -3.795 18.75 2.115 1 97.25 84 GLY B N 1
ATOM 1766 C CA . GLY B 1 84 ? -2.537 18.359 1.494 1 97.25 84 GLY B CA 1
ATOM 1767 C C . GLY B 1 84 ? -1.943 17.094 2.086 1 97.25 84 GLY B C 1
ATOM 1768 O O . GLY B 1 84 ? -0.727 16.906 2.051 1 97.25 84 GLY B O 1
ATOM 1769 N N . ALA B 1 85 ? -2.705 16.281 2.703 1 97.44 85 ALA B N 1
ATOM 1770 C CA . ALA B 1 85 ? -2.238 15 3.242 1 97.44 85 ALA B CA 1
ATOM 1771 C C . ALA B 1 85 ? -2.076 13.961 2.135 1 97.44 85 ALA B C 1
ATOM 1773 O O . ALA B 1 85 ? -2.803 12.969 2.094 1 97.44 85 ALA B O 1
ATOM 1774 N N . GLN B 1 86 ? -1.073 14.133 1.365 1 95.12 86 GLN B N 1
ATOM 1775 C CA . GLN B 1 86 ? -0.875 13.359 0.142 1 95.12 86 GLN B CA 1
ATOM 1776 C C . GLN B 1 86 ? -0.585 11.898 0.456 1 95.12 86 GLN B C 1
ATOM 1778 O O . GLN B 1 86 ? -1.002 11.008 -0.285 1 95.12 86 GLN B O 1
ATOM 1783 N N . GLN B 1 87 ? 0.152 11.664 1.484 1 96.81 87 GLN B N 1
ATOM 1784 C CA . GLN B 1 87 ? 0.465 10.281 1.851 1 96.81 87 GLN B CA 1
ATOM 1785 C C . GLN B 1 87 ? -0.803 9.5 2.172 1 96.81 87 GLN B C 1
ATOM 1787 O O . GLN B 1 87 ? -0.926 8.328 1.798 1 96.81 87 GLN B O 1
ATOM 1792 N N . VAL B 1 88 ? -1.766 10.109 2.832 1 97.5 88 VAL B N 1
ATOM 1793 C CA . VAL B 1 88 ? -3.047 9.477 3.127 1 97.5 88 VAL B CA 1
ATOM 1794 C C . VAL B 1 88 ? -3.803 9.203 1.827 1 97.5 88 VAL B C 1
ATOM 1796 O O . VAL B 1 88 ? -4.324 8.109 1.622 1 97.5 88 VAL B O 1
ATOM 1799 N N . ASN B 1 89 ? -3.797 10.25 1.041 1 96.44 89 ASN B N 1
ATOM 1800 C CA . ASN B 1 89 ? -4.473 10.125 -0.246 1 96.44 89 ASN B CA 1
ATOM 1801 C C . ASN B 1 89 ? -3.918 8.961 -1.057 1 96.44 89 ASN B C 1
ATOM 1803 O O . ASN B 1 89 ? -4.68 8.164 -1.609 1 96.44 89 ASN B O 1
ATOM 1807 N N . LEU B 1 90 ? -2.662 8.891 -1.133 1 96.25 90 LEU B N 1
ATOM 1808 C CA . LEU B 1 90 ? -2.014 7.816 -1.88 1 96.25 90 LEU B CA 1
ATOM 1809 C C . LEU B 1 90 ? -2.373 6.453 -1.297 1 96.25 90 LEU B C 1
ATOM 1811 O O . LEU B 1 90 ? -2.672 5.516 -2.039 1 96.25 90 LEU B O 1
ATOM 1815 N N . ALA B 1 91 ? -2.34 6.312 -0.017 1 97.38 91 ALA B N 1
ATOM 1816 C CA . ALA B 1 91 ? -2.701 5.051 0.627 1 97.38 91 ALA B CA 1
ATOM 1817 C C . ALA B 1 91 ? -4.145 4.672 0.314 1 97.38 91 ALA B C 1
ATOM 1819 O O . ALA B 1 91 ? -4.453 3.494 0.109 1 97.38 91 ALA B O 1
ATOM 1820 N N . CYS B 1 92 ? -5.039 5.609 0.284 1 97.12 92 CYS B N 1
ATOM 1821 C CA . CYS B 1 92 ? -6.426 5.355 -0.089 1 97.12 92 CYS B CA 1
ATOM 1822 C C . CYS B 1 92 ? -6.52 4.812 -1.509 1 97.12 92 CYS B C 1
ATOM 1824 O O . CYS B 1 92 ? -7.258 3.861 -1.767 1 97.12 92 CYS B O 1
ATOM 1826 N N . MET B 1 93 ? -5.809 5.434 -2.354 1 96.12 93 MET B N 1
ATOM 1827 C CA . MET B 1 93 ? -5.781 4.961 -3.732 1 96.12 93 MET B CA 1
ATOM 1828 C C . MET B 1 93 ? -5.316 3.51 -3.801 1 96.12 93 MET B C 1
ATOM 1830 O O . MET B 1 93 ? -5.906 2.697 -4.516 1 96.12 93 MET B O 1
ATOM 1834 N N . HIS B 1 94 ? -4.332 3.213 -3.119 1 96.56 94 HIS B N 1
ATOM 1835 C CA . HIS B 1 94 ? -3.787 1.86 -3.117 1 96.56 94 HIS B CA 1
ATOM 1836 C C . HIS B 1 94 ? -4.789 0.863 -2.549 1 96.56 94 HIS B C 1
ATOM 1838 O O . HIS B 1 94 ? -4.891 -0.267 -3.033 1 96.56 94 HIS B O 1
ATOM 1844 N N . PHE B 1 95 ? -5.535 1.244 -1.485 1 96.44 95 PHE B N 1
ATOM 1845 C CA . PHE B 1 95 ? -6.621 0.42 -0.97 1 96.44 95 PHE B CA 1
ATOM 1846 C C . PHE B 1 95 ? -7.609 0.071 -2.078 1 96.44 95 PHE B C 1
ATOM 1848 O O . PHE B 1 95 ? -7.992 -1.091 -2.23 1 96.44 95 PHE B O 1
ATOM 1855 N N . GLY B 1 96 ? -7.906 1.052 -2.807 1 92.94 96 GLY B N 1
ATOM 1856 C CA . GLY B 1 96 ? -8.812 0.843 -3.924 1 92.94 96 GLY B CA 1
ATOM 1857 C C . GLY B 1 96 ? -8.258 -0.099 -4.977 1 92.94 96 GLY B C 1
ATOM 1858 O O . GLY B 1 96 ? -8.984 -0.93 -5.52 1 92.94 96 GLY B O 1
ATOM 1859 N N . ASP B 1 97 ? -6.965 0.089 -5.316 1 93.75 97 ASP B N 1
ATOM 1860 C CA . ASP B 1 97 ? -6.32 -0.768 -6.301 1 93.75 97 ASP B CA 1
ATOM 1861 C C . ASP B 1 97 ? -6.402 -2.236 -5.895 1 93.75 97 ASP B C 1
ATOM 1863 O O . ASP B 1 97 ? -6.734 -3.098 -6.711 1 93.75 97 ASP B O 1
ATOM 1867 N N . PHE B 1 98 ? -6.094 -2.527 -4.672 1 93.38 98 PHE B N 1
ATOM 1868 C CA . PHE B 1 98 ? -6.125 -3.898 -4.18 1 93.38 98 PHE B CA 1
ATOM 1869 C C . PHE B 1 98 ? -7.551 -4.434 -4.16 1 93.38 98 PHE B C 1
ATOM 1871 O O . PHE B 1 98 ? -7.781 -5.613 -4.434 1 93.38 98 PHE B O 1
ATOM 1878 N N . TYR B 1 99 ? -8.438 -3.543 -3.768 1 88.12 99 TYR B N 1
ATOM 1879 C CA . TYR B 1 99 ? -9.844 -3.926 -3.764 1 88.12 99 TYR B CA 1
ATOM 1880 C C . TYR B 1 99 ? -10.297 -4.348 -5.156 1 88.12 99 TYR B C 1
ATOM 1882 O O . TYR B 1 99 ? -10.977 -5.363 -5.312 1 88.12 99 TYR B O 1
ATOM 1890 N N . ALA B 1 100 ? -9.906 -3.637 -6.215 1 87.69 100 ALA B N 1
ATOM 1891 C CA . ALA B 1 100 ? -10.297 -3.881 -7.602 1 87.69 100 ALA B CA 1
ATOM 1892 C C . ALA B 1 100 ? -9.797 -5.242 -8.078 1 87.69 100 ALA B C 1
ATOM 1894 O O . ALA B 1 100 ? -10.445 -5.891 -8.906 1 87.69 100 ALA B O 1
ATOM 1895 N N . ILE B 1 101 ? -8.695 -5.695 -7.535 1 87.69 101 ILE B N 1
ATOM 1896 C CA . ILE B 1 101 ? -8.148 -6.961 -8.008 1 87.69 101 ILE B CA 1
ATOM 1897 C C . ILE B 1 101 ? -8.414 -8.055 -6.969 1 87.69 101 ILE B C 1
ATOM 1899 O O . ILE B 1 101 ? -7.789 -9.117 -7.008 1 87.69 101 ILE B O 1
ATOM 1903 N N . LYS B 1 102 ? -9.25 -7.758 -5.957 1 82.56 102 LYS B N 1
ATOM 1904 C CA . LYS B 1 102 ? -9.742 -8.695 -4.957 1 82.56 102 LYS B CA 1
ATOM 1905 C C . LYS B 1 102 ? -8.594 -9.266 -4.125 1 82.56 102 LYS B C 1
ATOM 1907 O O . LYS B 1 102 ? -8.555 -10.469 -3.852 1 82.56 102 LYS B O 1
ATOM 1912 N N . CYS B 1 103 ? -7.645 -8.516 -3.863 1 91.25 103 CYS B N 1
ATOM 1913 C CA . CYS B 1 103 ? -6.547 -8.914 -2.992 1 91.25 103 CYS B CA 1
ATOM 1914 C C . CYS B 1 103 ? -6.844 -8.562 -1.54 1 91.25 103 CYS B C 1
ATOM 1916 O O . CYS B 1 103 ? -6.598 -7.434 -1.11 1 91.25 103 CYS B O 1
ATOM 1918 N N . LYS B 1 104 ? -7.305 -9.516 -0.79 1 87.19 104 LYS B N 1
ATOM 1919 C CA . LYS B 1 104 ? -7.715 -9.273 0.591 1 87.19 104 LYS B CA 1
ATOM 1920 C C . LYS B 1 104 ? -6.539 -8.789 1.436 1 87.19 104 LYS B C 1
ATOM 1922 O O . LYS B 1 104 ? -6.68 -7.844 2.217 1 87.19 104 LYS B O 1
ATOM 1927 N N . GLN B 1 105 ? -5.434 -9.461 1.306 1 91.44 105 GLN B N 1
ATOM 1928 C CA . GLN B 1 105 ? -4.258 -9.094 2.086 1 91.44 105 GLN B CA 1
ATOM 1929 C C . GLN B 1 105 ? -3.824 -7.664 1.781 1 91.44 105 GLN B C 1
ATOM 1931 O O . GLN B 1 105 ? -3.537 -6.887 2.695 1 91.44 105 GLN B O 1
ATOM 1936 N N . GLY B 1 106 ? -3.781 -7.352 0.52 1 94.31 106 GLY B N 1
ATOM 1937 C CA . GLY B 1 106 ? -3.447 -5.992 0.125 1 94.31 106 GLY B CA 1
ATOM 1938 C C . GLY B 1 106 ? -4.41 -4.957 0.675 1 94.31 106 GLY B C 1
ATOM 1939 O O . GLY B 1 106 ? -3.994 -3.873 1.092 1 94.31 106 GLY B O 1
ATOM 1940 N N . CYS B 1 107 ? -5.707 -5.305 0.733 1 92.12 107 CYS B N 1
ATOM 1941 C CA . CYS B 1 107 ? -6.73 -4.402 1.245 1 92.12 107 CYS B CA 1
ATOM 1942 C C . CYS B 1 107 ? -6.535 -4.145 2.734 1 92.12 107 CYS B C 1
ATOM 1944 O O . CYS B 1 107 ? -6.547 -2.994 3.178 1 92.12 107 CYS B O 1
ATOM 1946 N N . LEU B 1 108 ? -6.336 -5.16 3.441 1 92.19 108 LEU B N 1
ATOM 1947 C CA . LEU B 1 108 ? -6.195 -5.039 4.891 1 92.19 108 LEU B CA 1
ATOM 1948 C C . LEU B 1 108 ? -4.961 -4.219 5.246 1 92.19 108 LEU B C 1
ATOM 1950 O O . LEU B 1 108 ? -5.031 -3.322 6.09 1 92.19 108 LEU B O 1
ATOM 1954 N N . VAL B 1 109 ? -3.895 -4.492 4.555 1 95.12 109 VAL B N 1
ATOM 1955 C CA . VAL B 1 109 ? -2.635 -3.809 4.824 1 95.12 109 VAL B CA 1
ATOM 1956 C C . VAL B 1 109 ? -2.752 -2.336 4.438 1 95.12 109 VAL B C 1
ATOM 1958 O O . VAL B 1 109 ? -2.324 -1.454 5.188 1 95.12 109 VAL B O 1
ATOM 1961 N N . SER B 1 110 ? -3.299 -2.098 3.291 1 96.12 110 SER B N 1
ATOM 1962 C CA . SER B 1 110 ? -3.426 -0.72 2.83 1 96.12 110 SER B CA 1
ATOM 1963 C C . SER B 1 110 ? -4.375 0.076 3.721 1 96.12 110 SER B C 1
ATOM 1965 O O . SER B 1 110 ? -4.133 1.252 4 1 96.12 110 SER B O 1
ATOM 1967 N N . LEU B 1 111 ? -5.477 -0.516 4.188 1 94.56 111 LEU B N 1
ATOM 1968 C CA . LEU B 1 111 ? -6.395 0.173 5.09 1 94.56 111 LEU B CA 1
ATOM 1969 C C . LEU B 1 111 ? -5.715 0.498 6.414 1 94.56 111 LEU B C 1
ATOM 1971 O O . LEU B 1 111 ? -5.887 1.593 6.953 1 94.56 111 LEU B O 1
ATOM 1975 N N . ASP B 1 112 ? -4.977 -0.415 6.883 1 96.44 112 ASP B N 1
ATOM 1976 C CA . ASP B 1 112 ? -4.207 -0.156 8.094 1 96.44 112 ASP B CA 1
ATOM 1977 C C . ASP B 1 112 ? -3.248 1.018 7.895 1 96.44 112 ASP B C 1
ATOM 1979 O O . ASP B 1 112 ? -3.084 1.85 8.789 1 96.44 112 ASP B O 1
ATOM 1983 N N . LEU B 1 113 ? -2.605 1.003 6.781 1 97.31 113 LEU B N 1
ATOM 1984 C CA . LEU B 1 113 ? -1.687 2.096 6.48 1 97.31 113 LEU B CA 1
ATOM 1985 C C . LEU B 1 113 ? -2.426 3.43 6.438 1 97.31 113 LEU B C 1
ATOM 1987 O O . LEU B 1 113 ? -1.925 4.438 6.945 1 97.31 113 LEU B O 1
ATOM 1991 N N . VAL B 1 114 ? -3.637 3.471 5.836 1 97.5 114 VAL B N 1
ATOM 1992 C CA . VAL B 1 114 ? -4.445 4.684 5.805 1 97.5 114 VAL B CA 1
ATOM 1993 C C . VAL B 1 114 ? -4.695 5.176 7.23 1 97.5 114 VAL B C 1
ATOM 1995 O O . VAL B 1 114 ? -4.52 6.363 7.523 1 97.5 114 VAL B O 1
ATOM 1998 N N . ARG B 1 115 ? -5.047 4.297 8.078 1 96.56 115 ARG B N 1
ATOM 1999 C CA . ARG B 1 115 ? -5.328 4.648 9.469 1 96.56 115 ARG B CA 1
ATOM 2000 C C . ARG B 1 115 ? -4.09 5.219 10.156 1 96.56 115 ARG B C 1
ATOM 2002 O O . ARG B 1 115 ? -4.168 6.234 10.844 1 96.56 115 ARG B O 1
ATOM 2009 N N . ASN B 1 116 ? -3.025 4.598 9.984 1 97.31 116 ASN B N 1
ATOM 2010 C CA . ASN B 1 116 ? -1.781 5.035 10.609 1 97.31 116 ASN B CA 1
ATOM 2011 C C . ASN B 1 116 ? -1.358 6.414 10.109 1 97.31 116 ASN B C 1
ATOM 2013 O O . ASN B 1 116 ? -0.962 7.27 10.898 1 97.31 116 ASN B O 1
ATOM 2017 N N . LEU B 1 117 ? -1.46 6.543 8.812 1 97.25 117 LEU B N 1
ATOM 2018 C CA . LEU B 1 117 ? -1.079 7.824 8.227 1 97.25 117 LEU B CA 1
ATOM 2019 C C . LEU B 1 117 ? -2.029 8.93 8.672 1 97.25 117 LEU B C 1
ATOM 2021 O O . LEU B 1 117 ? -1.599 10.055 8.93 1 97.25 117 LEU B O 1
ATOM 2025 N N . TYR B 1 118 ? -3.33 8.641 8.766 1 97.94 118 TYR B N 1
ATOM 2026 C CA . TYR B 1 118 ? -4.277 9.586 9.328 1 97.94 118 TYR B CA 1
ATOM 2027 C C . TYR B 1 118 ? -3.875 9.984 10.742 1 97.94 118 TYR B C 1
ATOM 2029 O O . TYR B 1 118 ? -3.91 11.164 11.094 1 97.94 118 TYR B O 1
ATOM 2037 N N . CYS B 1 119 ? -3.49 9.016 11.57 1 97.75 119 CYS B N 1
ATOM 2038 C CA . CYS B 1 119 ? -3.105 9.289 12.953 1 97.75 119 CYS B CA 1
ATOM 2039 C C . CYS B 1 119 ? -1.891 10.203 13.008 1 97.75 119 CYS B C 1
ATOM 2041 O O . CYS B 1 119 ? -1.822 11.102 13.852 1 97.75 119 CYS B O 1
ATOM 2043 N N . ILE B 1 120 ? -0.981 10 12.141 1 97.25 120 ILE B N 1
ATOM 2044 C CA . ILE B 1 120 ? 0.216 10.828 12.086 1 97.25 120 ILE B CA 1
ATOM 2045 C C . ILE B 1 120 ? -0.17 12.266 11.758 1 97.25 120 ILE B C 1
ATOM 2047 O O . ILE B 1 120 ? 0.233 13.203 12.453 1 97.25 120 ILE B O 1
ATOM 2051 N N . VAL B 1 121 ? -0.982 12.445 10.711 1 98 121 VAL B N 1
ATOM 2052 C CA . VAL B 1 121 ? -1.413 13.773 10.297 1 98 121 VAL B CA 1
ATOM 2053 C C . VAL B 1 121 ? -2.203 14.438 11.43 1 98 121 VAL B C 1
ATOM 2055 O O . VAL B 1 121 ? -1.968 15.602 11.766 1 98 121 VAL B O 1
ATOM 2058 N N . ARG B 1 122 ? -3.076 13.688 11.977 1 98 122 ARG B N 1
ATOM 2059 C CA . ARG B 1 122 ? -3.883 14.188 13.086 1 98 122 ARG B CA 1
ATOM 2060 C C . ARG B 1 122 ? -3.002 14.68 14.227 1 98 122 ARG B C 1
ATOM 2062 O O . ARG B 1 122 ? -3.174 15.805 14.711 1 98 122 ARG B O 1
ATOM 2069 N N . ASN B 1 123 ? -2.1 13.844 14.664 1 97.81 123 ASN B N 1
ATOM 2070 C CA . ASN B 1 123 ? -1.217 14.203 15.773 1 97.81 123 ASN B CA 1
ATOM 2071 C C . ASN B 1 123 ? -0.438 15.477 15.477 1 97.81 123 ASN B C 1
ATOM 2073 O O . ASN B 1 123 ? -0.341 16.359 16.328 1 97.81 123 ASN B O 1
ATOM 2077 N N . ASP B 1 124 ? 0.1 15.57 14.312 1 97.81 124 ASP B N 1
ATOM 2078 C CA . ASP B 1 124 ? 0.892 16.734 13.938 1 97.81 124 ASP B CA 1
ATOM 2079 C C . ASP B 1 124 ? 0.022 17.984 13.867 1 97.81 124 ASP B C 1
ATOM 2081 O O . ASP B 1 124 ? 0.451 19.062 14.273 1 97.81 124 ASP B O 1
ATOM 2085 N N . MET B 1 125 ? -1.138 17.859 13.383 1 98 125 MET B N 1
ATOM 2086 C CA . MET B 1 125 ? -2.049 19 13.297 1 98 125 MET B CA 1
ATOM 2087 C C . MET B 1 125 ? -2.502 19.453 14.68 1 98 125 MET B C 1
ATOM 2089 O O . MET B 1 125 ? -2.645 20.641 14.938 1 98 125 MET B O 1
ATOM 2093 N N . GLU B 1 126 ? -2.736 18.531 15.531 1 97.75 126 GLU B N 1
ATOM 2094 C CA . GLU B 1 126 ? -3.123 1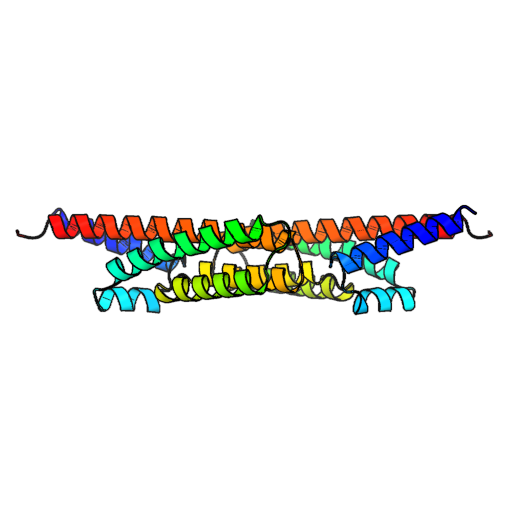8.859 16.891 1 97.75 126 GLU B CA 1
ATOM 2095 C C . GLU B 1 126 ? -2.012 19.609 17.625 1 97.75 126 GLU B C 1
ATOM 2097 O O . GLU B 1 126 ? -2.279 20.562 18.359 1 97.75 126 GLU B O 1
ATOM 2102 N N . ILE B 1 127 ? -0.797 19.141 17.406 1 97.94 127 ILE B N 1
ATOM 2103 C CA . ILE B 1 127 ? 0.344 19.859 17.969 1 97.94 127 ILE B CA 1
ATOM 2104 C C . ILE B 1 127 ? 0.375 21.281 17.453 1 97.94 127 ILE B C 1
ATOM 2106 O O . ILE B 1 127 ? 0.55 22.234 18.219 1 97.94 127 ILE B O 1
ATOM 2110 N N . MET B 1 128 ? 0.201 21.469 16.141 1 97.44 128 MET B N 1
ATOM 2111 C CA . MET B 1 128 ? 0.179 22.781 15.523 1 97.44 128 MET B CA 1
ATOM 2112 C C . MET B 1 128 ? -0.897 23.656 16.156 1 97.44 128 MET B C 1
ATOM 2114 O O . MET B 1 128 ? -0.637 24.812 16.5 1 97.44 128 MET B O 1
ATOM 2118 N N . MET B 1 129 ? -2.057 23.125 16.312 1 96.69 129 MET B N 1
ATOM 2119 C CA . MET B 1 129 ? -3.184 23.891 16.859 1 96.69 129 MET B CA 1
ATOM 2120 C C . MET B 1 129 ? -2.934 24.266 18.312 1 96.69 129 MET B C 1
ATOM 2122 O O . MET B 1 129 ? -3.295 25.375 18.734 1 96.69 129 MET B O 1
ATOM 2126 N N . GLN B 1 130 ? -2.389 23.344 19 1 95.81 130 GLN B N 1
ATOM 2127 C CA . GLN B 1 130 ? -2.061 23.641 20.391 1 95.81 130 GLN B CA 1
ATOM 2128 C C . GLN B 1 130 ? -1.069 24.797 20.484 1 95.81 130 GLN B C 1
ATOM 2130 O O . GLN B 1 130 ? -1.217 25.672 21.344 1 95.81 130 GLN B O 1
ATOM 2135 N N . LEU B 1 131 ? -0.066 24.766 19.688 1 95.44 131 LEU B N 1
ATOM 2136 C CA . LEU B 1 131 ? 0.923 25.844 19.688 1 95.44 131 LEU B CA 1
ATOM 2137 C C . LEU B 1 131 ? 0.282 27.172 19.297 1 95.44 131 LEU B C 1
ATOM 2139 O O . LEU B 1 131 ? 0.584 28.203 19.875 1 95.44 131 LEU B O 1
ATOM 2143 N N . GLU B 1 132 ? -0.606 27.172 18.312 1 93.88 132 GLU B N 1
ATOM 2144 C CA . GLU B 1 132 ? -1.313 28.375 17.891 1 93.88 132 GLU B CA 1
ATOM 2145 C C . GLU B 1 132 ? -2.17 28.938 19.031 1 93.88 132 GLU B C 1
ATOM 2147 O O . GLU B 1 132 ? -2.229 30.156 19.219 1 93.88 132 GLU B O 1
ATOM 2152 N N . ASP B 1 133 ? -2.797 28.047 19.703 1 92.88 133 ASP B N 1
ATOM 2153 C CA . ASP B 1 133 ? -3.602 28.469 20.844 1 92.88 133 ASP B CA 1
ATOM 2154 C C . ASP B 1 133 ? -2.736 29.141 21.906 1 92.88 133 ASP B C 1
ATOM 2156 O O . ASP B 1 133 ? -3.143 30.156 22.5 1 92.88 133 ASP B O 1
ATOM 2160 N N . GLN B 1 134 ? -1.594 28.562 22.172 1 93.12 134 GLN B N 1
ATOM 2161 C CA . GLN B 1 134 ? -0.676 29.109 23.156 1 93.12 134 GLN B CA 1
ATOM 2162 C C . GLN B 1 134 ? -0.158 30.484 22.734 1 93.12 134 GLN B C 1
ATOM 2164 O O . GLN B 1 134 ? 0.012 31.359 23.578 1 93.12 134 GLN B O 1
ATOM 2169 N N . ILE B 1 135 ? 0.044 30.703 21.5 1 92.5 135 ILE B N 1
ATOM 2170 C CA . ILE B 1 135 ? 0.506 32 20.984 1 92.5 135 ILE B CA 1
ATOM 2171 C C . ILE B 1 135 ? -0.603 33.031 21.125 1 92.5 135 ILE B C 1
ATOM 2173 O O . ILE B 1 135 ? -0.348 34.156 21.531 1 92.5 135 ILE B O 1
ATOM 2177 N N . ALA B 1 136 ? -1.817 32.719 20.734 1 89.12 136 ALA B N 1
ATOM 2178 C CA . ALA B 1 136 ? -2.957 33.625 20.844 1 89.12 136 ALA B CA 1
ATOM 2179 C C . ALA B 1 136 ? -3.189 34.031 22.297 1 89.12 136 ALA B C 1
ATOM 2181 O O . ALA B 1 136 ? -3.646 35.156 22.562 1 89.12 136 ALA B O 1
ATOM 2182 N N . ALA B 1 137 ? -2.891 33.156 23.25 1 90.06 137 ALA B N 1
ATOM 2183 C CA . ALA B 1 137 ? -3.094 33.438 24.672 1 90.06 137 ALA B CA 1
ATOM 2184 C C . ALA B 1 137 ? -2.033 34.406 25.203 1 90.06 137 ALA B C 1
ATOM 2186 O O . ALA B 1 137 ? -2.242 35.062 26.219 1 90.06 137 ALA B O 1
ATOM 2187 N N . CYS B 1 138 ? -0.837 34.375 24.609 1 85.88 138 CYS B N 1
ATOM 2188 C CA . CYS B 1 138 ? 0.231 35.281 25.016 1 85.88 138 CYS B CA 1
ATOM 2189 C C . CYS B 1 138 ? -0.022 36.688 24.5 1 85.88 138 CYS B C 1
ATOM 2191 O O . CYS B 1 138 ? 0.597 37.656 24.969 1 85.88 138 CYS B O 1
ATOM 2193 N N . GLY B 1 139 ? -0.682 36.938 23.344 1 65.31 139 GLY B N 1
ATOM 2194 C CA . GLY B 1 139 ? -0.914 38.25 22.797 1 65.31 139 GLY B CA 1
ATOM 2195 C C . GLY B 1 139 ? -1.73 39.156 23.719 1 65.31 139 GLY B C 1
ATOM 2196 O O . GLY B 1 139 ? -2.35 38.656 24.656 1 65.31 139 GLY B O 1
ATOM 2197 N N . PRO B 1 140 ? -1.391 40.531 23.672 1 60.97 140 PRO B N 1
ATOM 2198 C CA . PRO B 1 140 ? -2.059 41.531 24.5 1 60.97 140 PRO B CA 1
ATOM 2199 C C . PRO B 1 140 ? -3.572 41.344 24.562 1 60.97 140 PRO B C 1
ATOM 2201 O O . PRO B 1 140 ? -4.18 40.875 23.594 1 60.97 140 PRO B O 1
ATOM 2204 N N . LYS B 1 141 ? -4.219 40.875 25.828 1 48.62 141 LYS B N 1
ATOM 2205 C CA . LYS B 1 141 ? -5.664 41.031 25.953 1 48.62 141 LYS B CA 1
ATOM 2206 C C . LYS B 1 141 ? -6.117 42.406 25.438 1 48.62 141 LYS B C 1
ATOM 2208 O O . LYS B 1 141 ? -5.434 43.406 25.641 1 48.62 141 LYS B O 1
#

Solvent-accessible surface area (backbone atoms only — not comparable to full-atom values): 14477 Å² total; per-residue (Å²): 116,71,42,58,54,40,49,51,51,42,52,51,53,52,51,46,35,39,76,56,36,47,26,37,54,74,54,38,49,48,31,49,73,71,70,43,37,66,61,51,50,51,49,38,50,55,52,46,51,53,45,53,50,51,46,51,58,46,68,69,38,94,75,63,58,63,68,58,48,51,52,48,47,49,52,42,34,52,46,28,55,74,51,16,22,52,59,37,28,51,30,44,52,50,23,50,56,23,52,75,61,56,30,63,68,50,26,55,52,26,48,50,48,27,52,52,44,45,51,52,42,44,53,54,50,50,52,48,48,50,42,50,52,54,34,64,68,60,47,85,130,114,72,43,60,54,41,50,51,51,42,52,51,52,51,52,47,34,40,75,58,36,47,26,37,54,73,54,36,50,49,29,49,74,70,70,43,37,64,62,52,50,54,50,39,51,54,51,46,51,52,44,53,51,53,46,52,59,46,69,69,38,94,74,62,57,62,68,58,50,49,52,47,46,50,53,42,33,54,46,28,55,74,51,17,22,50,59,34,30,53,30,44,51,50,22,49,56,23,52,76,60,56,31,62,68,50,26,55,52,26,48,50,49,28,51,51,44,46,51,53,44,44,54,52,48,50,51,50,47,51,41,51,50,53,34,64,69,60,45,86,130

Radius of gyration: 24.17 Å; Cα contacts (8 Å, |Δi|>4): 285; chains: 2; bounding box: 43×88×50 Å